Protein AF-A0A6G0J1M4-F1 (afdb_monomer)

pLDDT: mean 70.95, std 21.04, range [38.12, 98.0]

Secondary structure (DSSP, 8-state):
-PPP---EE-TTT--EES-HHHHHHHHS----HHHHHHHHHHHTT-PPPPSEE-SSTT---EES-HHHHHTT-SSS-HHHHHHHHHHHHHHHHHHHHHHHHHT--SSPP---TTS--TT-S-S-------S-HHHHHHHHTTS--------------------------------------------------PPP--PPPP---------------------TTGGGTGGGTHHHHTTHHHHHHHHTTSS-----------

Sequence (262 aa):
MTKTKDQGVCPVCGKSLYMVAKHIRQTHMVRNKVERAILNNMTTGRTVIPPGPCPIPGCTPHVLHVAKHLKGHTDITVQRTETEMAKLKKAAAIAALARLRATNPQPPMATSLDVEDPGEGSSTSHRQLCQNPDCRRHREKKHPKSNTCKGVMLPLSPVFSCCLFFPLQHKLQAHGEPELSSSSEEVEEVEAARPPQQQQPEPSSSSEEVEKVELARPPQQQPRQHRRAEETFQVLEEAEDINVLLLSRTMCRGDISDSGGA

Solvent-accessible surface area (backbone atoms only — not comparable to full-atom values): 18214 Å² total; per-residue (Å²): 134,82,81,79,79,68,71,28,49,35,92,88,77,67,50,77,32,74,53,46,67,60,44,44,43,72,73,61,55,38,76,26,66,66,62,48,50,47,56,45,24,46,45,72,65,68,41,73,62,71,62,40,69,49,92,50,89,94,46,79,58,73,30,74,53,53,76,65,53,58,71,68,47,84,94,56,53,71,69,56,49,51,49,51,50,51,51,48,27,48,52,38,40,34,52,51,49,43,55,48,55,74,66,66,46,87,59,62,77,66,76,62,87,54,58,75,64,90,70,74,77,53,94,67,74,77,62,77,70,69,85,50,70,65,64,51,59,57,53,67,74,70,58,77,82,79,75,78,86,73,86,78,91,77,81,91,83,86,87,84,86,90,80,85,90,82,85,87,81,83,88,85,78,88,85,81,85,80,90,77,83,88,81,91,80,90,78,80,90,77,86,77,76,83,80,82,83,80,80,79,84,83,81,87,80,83,88,85,90,80,91,82,89,83,82,95,75,84,86,80,83,78,77,88,70,68,77,72,60,63,74,64,52,64,69,55,59,69,58,55,62,60,54,60,60,58,66,68,67,71,79,77,77,76,86,80,80,86,86,78,82,136

Organism: Larimichthys crocea (NCBI:txid215358)

Radius of gyration: 33.51 Å; Cα contacts (8 Å, |Δi|>4): 131; chains: 1; bounding box: 74×112×70 Å

Str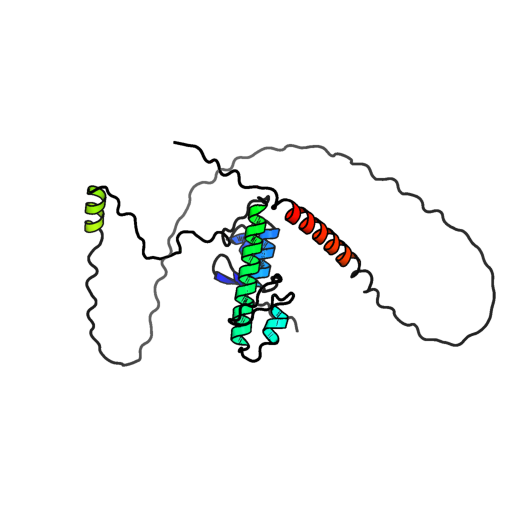ucture (mmCIF, N/CA/C/O backbone):
data_AF-A0A6G0J1M4-F1
#
_entry.id   AF-A0A6G0J1M4-F1
#
loop_
_atom_site.group_PDB
_atom_site.id
_atom_site.type_symbol
_atom_site.label_atom_id
_atom_site.label_alt_id
_atom_site.label_comp_id
_atom_site.label_asym_id
_atom_site.label_entity_id
_atom_site.label_seq_id
_atom_site.pdbx_PDB_ins_code
_atom_site.Cartn_x
_atom_site.Cartn_y
_atom_site.Cartn_z
_atom_site.occupancy
_atom_site.B_iso_or_equiv
_atom_site.auth_seq_id
_atom_site.auth_comp_id
_atom_site.auth_asym_id
_atom_site.auth_atom_id
_atom_site.pdbx_PDB_model_num
ATOM 1 N N . MET A 1 1 ? 18.782 16.218 17.207 1.00 45.22 1 MET A N 1
ATOM 2 C CA . MET A 1 1 ? 18.585 14.752 17.217 1.00 45.22 1 MET A CA 1
ATOM 3 C C . MET A 1 1 ? 18.055 14.324 15.860 1.00 45.22 1 MET A C 1
ATOM 5 O O . MET A 1 1 ? 17.026 14.837 15.438 1.00 45.22 1 MET A O 1
ATOM 9 N N . THR A 1 2 ? 18.776 13.472 15.135 1.00 65.25 2 THR A N 1
ATOM 10 C CA . THR A 1 2 ? 18.318 12.933 13.847 1.00 65.25 2 THR A CA 1
ATOM 11 C C . THR A 1 2 ? 17.317 11.806 14.111 1.00 65.25 2 THR A C 1
ATOM 13 O O . THR A 1 2 ? 17.567 10.934 14.939 1.00 65.25 2 THR A O 1
ATOM 16 N N . LYS A 1 3 ? 16.145 11.856 13.465 1.00 57.25 3 LYS A N 1
ATOM 17 C CA . LYS A 1 3 ? 15.084 10.845 13.608 1.00 57.25 3 LYS A CA 1
ATOM 18 C C . LYS A 1 3 ? 15.665 9.458 13.317 1.00 57.25 3 LYS A C 1
ATOM 20 O O . LYS A 1 3 ? 16.290 9.267 12.272 1.00 57.25 3 LYS A O 1
ATOM 25 N N . THR A 1 4 ? 15.477 8.509 14.232 1.00 72.69 4 THR A N 1
ATOM 26 C CA . THR A 1 4 ? 15.855 7.114 13.999 1.00 72.69 4 THR A CA 1
ATOM 27 C C . THR A 1 4 ? 15.119 6.597 12.777 1.00 72.69 4 THR A C 1
ATOM 29 O O . THR A 1 4 ? 13.960 6.917 12.533 1.00 72.69 4 THR A O 1
ATOM 32 N N . LYS A 1 5 ? 15.834 5.832 11.968 1.00 79.00 5 LYS A N 1
ATOM 33 C CA . LYS A 1 5 ? 15.338 5.300 10.712 1.00 79.00 5 LYS A CA 1
ATOM 34 C C . LYS A 1 5 ? 14.289 4.229 10.993 1.00 79.00 5 LYS A C 1
ATOM 36 O O . LYS A 1 5 ? 14.642 3.143 11.448 1.00 79.00 5 LYS A O 1
ATOM 41 N N . ASP A 1 6 ? 13.030 4.554 10.731 1.00 80.94 6 ASP A N 1
ATOM 42 C CA . ASP A 1 6 ? 11.904 3.652 10.964 1.00 80.94 6 ASP A CA 1
ATOM 43 C C . ASP A 1 6 ? 12.068 2.362 10.138 1.00 80.94 6 ASP A C 1
ATOM 45 O O . ASP A 1 6 ? 12.347 2.401 8.934 1.00 80.94 6 ASP A O 1
ATOM 49 N N . GLN A 1 7 ? 11.939 1.207 10.795 1.00 91.88 7 GLN A N 1
ATOM 50 C CA . GLN A 1 7 ? 11.903 -0.093 10.124 1.00 91.88 7 GLN A CA 1
ATOM 51 C C . GLN A 1 7 ? 10.545 -0.258 9.432 1.00 91.88 7 GLN A C 1
ATOM 53 O O . GLN A 1 7 ? 9.505 -0.013 10.038 1.00 91.88 7 GLN A O 1
ATOM 58 N N . GLY A 1 8 ? 10.544 -0.691 8.171 1.00 93.56 8 GLY A N 1
ATOM 59 C CA . GLY A 1 8 ? 9.325 -0.967 7.412 1.00 93.56 8 GLY A CA 1
ATOM 60 C C . GLY A 1 8 ? 9.241 -2.428 6.977 1.00 93.56 8 GLY A C 1
ATOM 61 O O . GLY A 1 8 ? 10.262 -3.073 6.749 1.00 93.56 8 GLY A O 1
ATOM 62 N N . VAL A 1 9 ? 8.023 -2.949 6.826 1.00 96.44 9 VAL A N 1
ATOM 63 C CA . VAL A 1 9 ? 7.776 -4.311 6.329 1.00 96.44 9 VAL A CA 1
ATOM 64 C C . VAL A 1 9 ? 7.597 -4.290 4.810 1.00 96.44 9 VAL A C 1
ATOM 66 O O . VAL A 1 9 ? 6.811 -3.505 4.272 1.00 96.44 9 VAL A O 1
ATOM 69 N N . C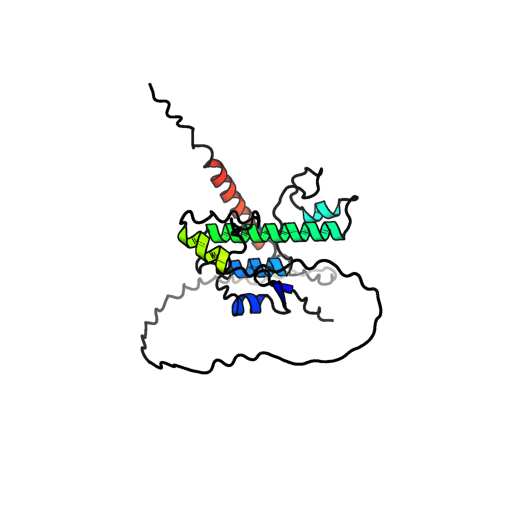YS A 1 10 ? 8.328 -5.146 4.096 1.00 96.94 10 CYS A N 1
ATOM 70 C CA . CYS A 1 10 ? 8.158 -5.298 2.654 1.00 96.94 10 CYS A CA 1
ATOM 71 C C . CYS A 1 10 ? 6.777 -5.907 2.337 1.00 96.94 10 CYS A C 1
ATOM 73 O O . CYS A 1 10 ? 6.475 -6.983 2.849 1.00 96.94 10 CYS A O 1
ATOM 75 N N . PRO A 1 11 ? 5.964 -5.295 1.457 1.00 95.69 11 PRO A N 1
ATOM 76 C CA . PRO A 1 11 ? 4.621 -5.785 1.155 1.00 95.69 11 PRO A CA 1
ATOM 77 C C . PRO A 1 11 ? 4.627 -7.036 0.267 1.00 95.69 11 PRO A C 1
ATOM 79 O O . PRO A 1 11 ? 3.610 -7.707 0.175 1.00 95.69 11 PRO A O 1
ATOM 82 N N . VAL A 1 12 ? 5.758 -7.352 -0.377 1.00 95.88 12 VAL A N 1
ATOM 83 C CA . VAL A 1 12 ? 5.889 -8.504 -1.284 1.00 95.88 12 VAL A CA 1
ATOM 84 C C . VAL A 1 12 ? 6.344 -9.763 -0.541 1.00 95.88 12 VAL A C 1
ATOM 86 O O . VAL A 1 12 ? 5.827 -10.839 -0.801 1.00 95.88 12 VAL A O 1
ATOM 89 N N . CYS A 1 13 ? 7.303 -9.653 0.387 1.00 96.06 13 CYS A N 1
ATOM 90 C CA . CYS A 1 13 ? 7.851 -10.816 1.106 1.00 96.06 13 CYS A CA 1
ATOM 91 C C . CYS A 1 13 ? 7.659 -10.802 2.628 1.00 96.06 13 CYS A C 1
ATOM 93 O O . CYS A 1 13 ? 8.131 -11.716 3.300 1.00 96.06 13 CYS A O 1
ATOM 95 N N . GLY A 1 14 ? 7.048 -9.760 3.198 1.00 95.19 14 GLY A N 1
ATOM 96 C CA . GLY A 1 14 ? 6.785 -9.664 4.638 1.00 95.19 14 GLY A CA 1
ATOM 97 C C . GLY A 1 14 ? 8.014 -9.425 5.525 1.00 95.19 14 GLY A C 1
ATOM 98 O O . GLY A 1 14 ? 7.893 -9.438 6.746 1.00 95.19 14 GLY A O 1
ATOM 99 N N . LYS A 1 15 ? 9.207 -9.195 4.958 1.00 96.50 15 LYS A N 1
ATOM 100 C CA . LYS A 1 15 ? 10.441 -8.978 5.737 1.00 96.50 15 LYS A CA 1
ATOM 101 C C . LYS A 1 15 ? 10.530 -7.550 6.287 1.00 96.50 15 LYS A C 1
ATOM 103 O O . LYS A 1 15 ? 10.330 -6.592 5.538 1.00 96.50 15 LYS A O 1
ATOM 108 N N . SER A 1 16 ? 10.909 -7.408 7.558 1.00 96.25 16 SER A N 1
ATOM 109 C CA . SER A 1 16 ? 11.189 -6.119 8.214 1.00 96.25 16 SER A CA 1
ATOM 110 C C . SER A 1 16 ? 12.585 -5.608 7.863 1.00 96.25 16 SER A C 1
ATOM 112 O O . SER A 1 16 ? 13.577 -6.312 8.051 1.00 96.25 16 SER A O 1
ATOM 114 N N . LEU A 1 17 ? 12.679 -4.393 7.322 1.00 95.44 17 LEU A N 1
ATOM 115 C CA . LEU A 1 17 ? 13.905 -3.845 6.743 1.00 95.44 17 LEU A CA 1
ATOM 116 C C . LEU A 1 17 ? 14.011 -2.335 6.984 1.00 95.44 17 LEU A C 1
ATOM 118 O O . LEU A 1 17 ? 13.031 -1.601 6.911 1.00 95.44 17 LEU A O 1
ATOM 122 N N . TYR A 1 18 ? 15.236 -1.838 7.158 1.00 93.75 18 TYR A N 1
ATOM 123 C CA . TYR A 1 18 ? 15.499 -0.395 7.259 1.00 93.75 18 TYR A CA 1
ATOM 124 C C . TYR A 1 18 ? 15.464 0.334 5.906 1.00 93.75 18 TYR A C 1
ATOM 126 O O . TYR A 1 18 ? 15.246 1.539 5.855 1.00 93.75 18 TYR A O 1
ATOM 134 N N . MET A 1 19 ? 15.750 -0.360 4.799 1.00 94.25 19 MET A N 1
ATOM 135 C CA . MET A 1 19 ? 15.824 0.222 3.448 1.00 94.25 19 MET A CA 1
ATOM 136 C C . MET A 1 19 ? 14.906 -0.524 2.480 1.00 94.25 19 MET A C 1
ATOM 138 O O . MET A 1 19 ? 15.361 -1.150 1.521 1.00 94.25 19 MET A O 1
ATOM 142 N N . VAL A 1 20 ? 13.601 -0.443 2.729 1.00 95.62 20 VAL A N 1
ATOM 143 C CA . VAL A 1 20 ? 12.573 -1.151 1.948 1.00 95.62 20 VAL A CA 1
ATOM 144 C C . VAL A 1 20 ? 12.650 -0.801 0.458 1.00 95.62 20 VAL A C 1
ATOM 146 O O . VAL A 1 20 ? 12.640 -1.696 -0.379 1.00 95.62 20 VAL A O 1
ATOM 149 N N . ALA A 1 21 ? 12.852 0.472 0.107 1.00 95.25 21 ALA A N 1
ATOM 150 C CA . ALA A 1 21 ? 12.988 0.897 -1.289 1.00 95.25 21 ALA A CA 1
ATOM 151 C C . ALA A 1 21 ? 14.164 0.222 -2.026 1.00 95.25 21 ALA A C 1
ATOM 153 O O . ALA A 1 21 ? 14.026 -0.174 -3.187 1.00 95.25 21 ALA A O 1
ATOM 154 N N . LYS A 1 22 ? 15.321 0.070 -1.358 1.00 96.88 22 LYS A N 1
ATOM 155 C CA . LYS A 1 22 ? 16.494 -0.622 -1.923 1.00 96.88 22 LYS A CA 1
ATOM 156 C C . LYS A 1 22 ? 16.194 -2.109 -2.100 1.00 96.88 22 LYS A C 1
ATOM 158 O O . LYS A 1 22 ? 16.471 -2.664 -3.159 1.00 96.88 22 LYS A O 1
ATOM 163 N N . HIS A 1 23 ? 15.578 -2.721 -1.095 1.00 97.31 23 HIS A N 1
ATOM 164 C CA . HIS A 1 23 ? 15.192 -4.125 -1.130 1.00 97.31 23 HIS A CA 1
ATOM 165 C C . HIS A 1 23 ? 14.184 -4.442 -2.242 1.00 97.31 23 HIS A C 1
ATOM 167 O O . HIS A 1 23 ? 14.416 -5.359 -3.019 1.00 97.31 23 HIS A O 1
ATOM 173 N N . ILE A 1 24 ? 13.118 -3.650 -2.397 1.00 97.50 24 ILE A N 1
ATOM 174 C CA . ILE A 1 24 ? 12.129 -3.840 -3.471 1.00 97.50 24 ILE A CA 1
ATOM 175 C C . ILE A 1 24 ? 12.804 -3.777 -4.850 1.00 97.50 24 ILE A C 1
ATOM 177 O O . ILE A 1 24 ? 12.515 -4.586 -5.730 1.00 97.50 24 ILE A O 1
ATOM 181 N N . ARG A 1 25 ? 13.750 -2.848 -5.035 1.00 97.44 25 ARG A N 1
ATOM 182 C CA . ARG A 1 25 ? 14.496 -2.712 -6.292 1.00 97.44 25 ARG A CA 1
ATOM 183 C C . ARG A 1 25 ? 15.409 -3.906 -6.575 1.00 97.44 25 ARG A C 1
ATOM 185 O O . ARG A 1 25 ? 15.472 -4.329 -7.719 1.00 97.44 25 ARG A O 1
ATOM 192 N N . GLN A 1 26 ? 16.141 -4.388 -5.573 1.00 97.56 26 GLN A N 1
ATOM 193 C CA . GLN A 1 26 ? 17.210 -5.376 -5.763 1.00 97.56 26 GLN A CA 1
ATOM 194 C C . GLN A 1 26 ? 16.751 -6.824 -5.596 1.00 97.56 26 GLN A C 1
ATOM 196 O O . GLN A 1 26 ? 17.329 -7.708 -6.206 1.00 97.56 26 GLN A O 1
ATOM 201 N N . THR A 1 27 ? 15.756 -7.087 -4.752 1.00 97.81 27 THR A N 1
ATOM 202 C CA . THR A 1 27 ? 15.303 -8.451 -4.442 1.00 97.81 27 THR A CA 1
ATOM 203 C C . THR A 1 27 ? 14.080 -8.834 -5.264 1.00 97.81 27 THR A C 1
ATOM 205 O O . THR A 1 27 ? 14.024 -9.938 -5.787 1.00 97.81 27 THR A O 1
ATOM 208 N N . HIS A 1 28 ? 13.123 -7.916 -5.417 1.00 97.31 28 HIS A N 1
ATOM 209 C CA . HIS A 1 28 ? 11.906 -8.148 -6.204 1.00 97.31 28 HIS A CA 1
ATOM 210 C C . HIS A 1 28 ? 12.011 -7.630 -7.642 1.00 97.31 28 HIS A C 1
ATOM 212 O O . HIS A 1 28 ? 11.058 -7.745 -8.401 1.00 97.31 28 HIS A O 1
ATOM 218 N N . MET A 1 29 ? 13.157 -7.047 -8.014 1.00 97.25 29 MET A N 1
ATOM 219 C CA . MET A 1 29 ? 13.441 -6.548 -9.364 1.00 97.25 29 MET A CA 1
ATOM 220 C C . MET A 1 29 ? 12.349 -5.628 -9.929 1.00 97.25 29 MET A C 1
ATOM 222 O O . MET A 1 29 ? 12.119 -5.589 -11.136 1.00 97.25 29 MET A O 1
ATOM 226 N N . VAL A 1 30 ? 11.697 -4.835 -9.069 1.00 97.69 30 VAL A N 1
ATOM 227 C CA . VAL A 1 30 ? 10.653 -3.892 -9.490 1.00 97.69 30 VAL A CA 1
ATOM 228 C C . VAL A 1 30 ? 11.296 -2.750 -10.278 1.00 97.69 30 VAL A C 1
ATOM 230 O O . VAL A 1 30 ? 11.822 -1.787 -9.700 1.00 97.69 30 VAL A O 1
ATOM 233 N N . ARG A 1 31 ? 11.308 -2.880 -11.610 1.00 97.44 31 ARG A N 1
ATOM 234 C CA . ARG A 1 31 ? 11.916 -1.913 -12.540 1.00 97.44 31 ARG A CA 1
ATOM 235 C C . ARG A 1 31 ? 11.051 -0.668 -12.698 1.00 97.44 31 ARG A C 1
ATOM 237 O O . ARG A 1 31 ? 11.596 0.441 -12.701 1.00 97.44 31 ARG A O 1
ATOM 244 N N . ASN A 1 32 ? 9.731 -0.843 -12.740 1.00 97.94 32 ASN A N 1
ATOM 245 C CA . ASN A 1 32 ? 8.770 0.242 -12.882 1.00 97.94 32 ASN A CA 1
ATOM 246 C C . ASN A 1 32 ? 8.875 1.235 -11.703 1.00 97.94 32 ASN A C 1
ATOM 248 O O . ASN A 1 32 ? 8.860 0.869 -10.523 1.00 97.94 32 ASN A O 1
ATOM 252 N N . LYS A 1 33 ? 9.064 2.522 -12.023 1.00 97.69 33 LYS A N 1
ATOM 253 C CA . LYS A 1 33 ? 9.249 3.586 -11.023 1.00 97.69 33 LYS A CA 1
ATOM 254 C C . LYS A 1 33 ? 7.951 3.896 -10.271 1.00 97.69 33 LYS A C 1
ATOM 256 O O . LYS A 1 33 ? 8.024 4.111 -9.062 1.00 97.69 33 LYS A O 1
ATOM 261 N N . VAL A 1 34 ? 6.809 3.873 -10.959 1.00 98.00 34 VAL A N 1
ATOM 262 C CA . VAL A 1 34 ? 5.487 4.175 -10.390 1.00 98.00 34 VAL A CA 1
ATOM 263 C C . VAL A 1 34 ? 5.060 3.061 -9.438 1.00 98.00 34 VAL A C 1
ATOM 265 O O . VAL A 1 34 ? 4.747 3.332 -8.282 1.00 98.00 34 VAL A O 1
ATOM 268 N N . GLU A 1 35 ? 5.175 1.802 -9.869 1.00 98.00 35 GLU A N 1
ATOM 269 C CA . GLU A 1 35 ? 4.905 0.624 -9.030 1.00 98.00 35 GLU A CA 1
ATOM 270 C C . GLU A 1 35 ? 5.726 0.665 -7.733 1.00 98.00 35 GLU A C 1
ATOM 272 O O . GLU A 1 35 ? 5.199 0.564 -6.625 1.00 98.00 35 GLU A O 1
ATOM 277 N N . ARG A 1 36 ? 7.034 0.906 -7.854 1.00 97.50 36 ARG A N 1
ATOM 278 C CA . ARG A 1 36 ? 7.939 0.996 -6.704 1.00 97.50 36 ARG A CA 1
ATOM 279 C C . ARG A 1 36 ? 7.589 2.147 -5.758 1.00 97.50 36 ARG A C 1
ATOM 281 O O . ARG A 1 36 ? 7.762 1.994 -4.549 1.00 97.50 36 ARG A O 1
ATOM 288 N N . ALA A 1 37 ? 7.117 3.280 -6.279 1.00 97.75 37 ALA A N 1
ATOM 289 C CA . ALA A 1 37 ? 6.653 4.390 -5.454 1.00 97.75 37 ALA A CA 1
ATOM 290 C C . ALA A 1 37 ? 5.394 4.004 -4.662 1.00 97.75 37 ALA A C 1
ATOM 292 O O . ALA A 1 37 ? 5.346 4.250 -3.456 1.00 97.75 37 ALA A O 1
ATOM 293 N N . ILE A 1 38 ? 4.431 3.326 -5.299 1.00 97.81 38 ILE A N 1
ATOM 294 C CA . ILE A 1 38 ? 3.216 2.825 -4.638 1.00 97.81 38 ILE A CA 1
ATOM 295 C C . ILE A 1 38 ? 3.580 1.852 -3.508 1.00 97.81 38 ILE A C 1
ATOM 297 O O . ILE A 1 38 ? 3.152 2.051 -2.372 1.00 97.81 38 ILE A O 1
ATOM 301 N N . LEU A 1 39 ? 4.438 0.859 -3.772 1.00 97.31 39 LEU A N 1
ATOM 302 C CA . LEU A 1 39 ? 4.865 -0.117 -2.759 1.00 97.31 39 LEU A CA 1
ATOM 303 C C . LEU A 1 39 ? 5.601 0.544 -1.582 1.00 97.31 39 LEU A C 1
ATOM 305 O O . LEU A 1 39 ? 5.364 0.208 -0.423 1.00 97.31 39 LEU A O 1
ATOM 309 N N . ASN A 1 40 ? 6.467 1.522 -1.854 1.00 96.62 40 ASN A N 1
ATOM 310 C CA . ASN A 1 40 ? 7.179 2.249 -0.804 1.00 96.62 40 ASN A CA 1
ATOM 311 C C . ASN A 1 40 ? 6.240 3.141 0.035 1.00 96.62 40 ASN A C 1
ATOM 313 O O . ASN A 1 40 ? 6.392 3.240 1.257 1.00 96.62 40 ASN A O 1
ATOM 317 N N . ASN A 1 41 ? 5.245 3.771 -0.596 1.00 96.38 41 ASN A N 1
ATOM 318 C CA . ASN A 1 41 ? 4.218 4.558 0.094 1.00 96.38 41 ASN A CA 1
ATOM 319 C C . ASN A 1 41 ? 3.276 3.676 0.924 1.00 96.38 41 ASN A C 1
ATOM 321 O O . ASN A 1 41 ? 2.825 4.105 1.990 1.00 96.38 41 ASN A O 1
ATOM 325 N N . MET A 1 42 ? 3.018 2.444 0.476 1.00 95.69 42 MET A N 1
ATOM 326 C CA . MET A 1 42 ? 2.275 1.437 1.233 1.00 95.69 42 MET A CA 1
ATOM 327 C C . MET A 1 42 ? 3.026 1.078 2.522 1.00 95.69 42 MET A C 1
ATOM 329 O O . MET A 1 42 ? 2.451 1.174 3.604 1.00 95.69 42 MET A O 1
ATOM 333 N N . THR A 1 43 ? 4.327 0.774 2.439 1.00 94.94 43 THR A N 1
ATOM 334 C CA . THR A 1 43 ? 5.137 0.433 3.624 1.00 94.94 43 THR A CA 1
ATOM 335 C C . THR A 1 43 ? 5.309 1.592 4.599 1.00 94.94 43 THR A C 1
ATOM 337 O O . THR A 1 43 ? 5.252 1.399 5.808 1.00 94.94 43 THR A O 1
ATOM 340 N N . THR A 1 44 ? 5.534 2.805 4.095 1.00 92.69 44 THR A N 1
ATOM 341 C CA . THR A 1 44 ? 5.734 3.988 4.951 1.00 92.69 44 THR A CA 1
ATOM 342 C C . THR A 1 44 ? 4.424 4.573 5.484 1.00 92.69 44 THR A C 1
ATOM 344 O O . THR A 1 44 ? 4.449 5.551 6.229 1.00 92.69 44 THR A O 1
ATOM 347 N N . GLY A 1 45 ? 3.272 4.027 5.078 1.00 91.75 45 GLY A N 1
ATOM 348 C CA . GLY A 1 45 ? 1.957 4.536 5.458 1.00 91.75 45 GLY A CA 1
ATOM 349 C C . GLY A 1 45 ? 1.616 5.908 4.862 1.00 91.75 45 GLY A C 1
ATOM 350 O O . GLY A 1 45 ? 0.659 6.536 5.322 1.00 91.75 45 GLY A O 1
ATOM 351 N N . ARG A 1 46 ? 2.361 6.367 3.844 1.00 94.25 46 ARG A N 1
ATOM 352 C CA . ARG A 1 46 ? 2.153 7.637 3.113 1.00 94.25 46 ARG A CA 1
ATOM 353 C C . ARG A 1 46 ? 1.172 7.504 1.945 1.00 94.25 46 ARG A C 1
ATOM 355 O O . ARG A 1 46 ? 1.159 8.330 1.041 1.00 94.25 46 ARG A O 1
ATOM 362 N N . THR A 1 47 ? 0.376 6.442 1.934 1.00 95.75 47 THR A N 1
ATOM 363 C CA . THR A 1 47 ? -0.650 6.238 0.911 1.00 95.75 47 THR A CA 1
ATOM 364 C C . THR A 1 47 ? -1.823 7.178 1.169 1.00 95.75 47 THR A C 1
ATOM 366 O O . THR A 1 47 ? -2.338 7.233 2.289 1.00 95.75 47 THR A O 1
ATOM 369 N N . VAL A 1 48 ? -2.234 7.909 0.132 1.00 93.69 48 VAL A N 1
ATOM 370 C CA . VAL A 1 48 ? -3.431 8.755 0.161 1.00 93.69 48 VAL A CA 1
ATOM 371 C C . VAL A 1 48 ? -4.660 7.854 0.076 1.00 93.69 48 VAL A C 1
ATOM 373 O O . VAL A 1 48 ? -4.754 7.007 -0.811 1.00 93.69 48 VAL A O 1
ATOM 376 N N . ILE A 1 49 ? -5.578 8.015 1.026 1.00 94.25 49 ILE A N 1
ATOM 377 C CA . ILE A 1 49 ? -6.844 7.281 1.052 1.00 94.25 49 ILE A CA 1
ATOM 378 C C . ILE A 1 49 ? -7.837 8.073 0.191 1.00 94.25 49 ILE A C 1
ATOM 380 O O . ILE A 1 49 ? -8.027 9.257 0.476 1.00 94.25 49 ILE A O 1
ATOM 384 N N . PRO A 1 50 ? -8.440 7.469 -0.848 1.00 91.75 50 PRO A N 1
ATOM 385 C CA . PRO A 1 50 ? -9.457 8.142 -1.645 1.00 91.75 50 PRO A CA 1
ATOM 386 C C . PRO A 1 50 ? -10.718 8.425 -0.808 1.00 91.75 50 PRO A C 1
ATOM 388 O O . PRO A 1 50 ? -10.949 7.745 0.199 1.00 91.75 50 PRO A O 1
ATOM 391 N N . PRO A 1 51 ? -11.542 9.407 -1.215 1.00 93.25 51 PRO A N 1
ATOM 392 C CA . PRO A 1 51 ? -12.855 9.616 -0.617 1.00 93.25 51 PRO A CA 1
ATOM 393 C C . PRO A 1 51 ? -13.698 8.340 -0.731 1.00 93.25 51 PRO A C 1
ATOM 395 O O . PRO A 1 51 ? -13.610 7.606 -1.719 1.00 93.25 51 PRO A O 1
ATOM 398 N N . GLY A 1 52 ? -14.479 8.038 0.303 1.00 92.06 52 GLY A N 1
ATOM 399 C CA . GLY A 1 52 ? -15.180 6.762 0.378 1.00 92.06 52 GLY A CA 1
ATOM 400 C C . GLY A 1 52 ? -16.115 6.628 1.577 1.00 92.06 52 GLY A C 1
ATOM 401 O O . GLY A 1 52 ? -16.179 7.525 2.425 1.00 92.06 52 GLY A O 1
ATOM 402 N N . PRO A 1 53 ? -16.856 5.509 1.655 1.00 92.06 53 PRO A N 1
ATOM 403 C CA . PRO A 1 53 ? -17.683 5.200 2.811 1.00 92.06 53 PRO A CA 1
ATOM 404 C C . PRO A 1 53 ? -16.818 4.937 4.048 1.00 92.06 53 PRO A C 1
ATOM 406 O O . PRO A 1 53 ? -15.687 4.450 3.961 1.00 92.06 53 PRO A O 1
ATOM 409 N N . CYS A 1 54 ? -17.368 5.245 5.217 1.00 93.19 54 CYS A N 1
ATOM 410 C CA . CYS A 1 54 ? -16.727 4.922 6.481 1.00 93.19 54 CYS A CA 1
ATOM 411 C C . CYS A 1 54 ? -16.666 3.391 6.689 1.00 93.19 54 CYS A C 1
ATOM 413 O O . CYS A 1 54 ? -17.676 2.718 6.490 1.00 93.19 54 CYS A O 1
ATOM 415 N N . PRO A 1 55 ? -15.527 2.810 7.123 1.00 91.31 55 PRO A N 1
ATOM 416 C CA . PRO A 1 55 ? -15.418 1.365 7.375 1.00 91.31 55 PRO A CA 1
ATOM 417 C C . PRO A 1 55 ? -16.163 0.899 8.641 1.00 91.31 55 PRO A C 1
ATOM 419 O O . PRO A 1 55 ? -16.147 -0.285 8.973 1.00 91.31 55 PRO A O 1
ATOM 422 N N . ILE A 1 56 ? -16.767 1.818 9.396 1.00 91.31 56 ILE A N 1
ATOM 423 C CA . ILE A 1 56 ? -17.396 1.528 10.684 1.00 91.31 56 ILE A CA 1
ATOM 424 C C . ILE A 1 56 ? -18.851 1.116 10.447 1.00 91.31 56 ILE A C 1
ATOM 426 O O . ILE A 1 56 ? -19.601 1.878 9.833 1.00 91.31 56 ILE A O 1
ATOM 430 N N . PRO A 1 57 ? -19.283 -0.058 10.946 1.00 88.62 57 PRO A N 1
ATOM 431 C CA . PRO A 1 57 ? -20.649 -0.523 10.747 1.00 88.62 57 PRO A CA 1
ATOM 432 C C . PRO A 1 57 ? -21.643 0.456 11.380 1.00 88.62 57 PRO A C 1
ATOM 434 O O . PRO A 1 57 ? -21.472 0.865 12.525 1.00 88.62 57 PRO A O 1
ATOM 437 N N . GLY A 1 58 ? -22.672 0.837 10.622 1.00 88.12 58 GLY A N 1
ATOM 438 C CA . GLY A 1 58 ? -23.670 1.827 11.047 1.00 88.12 58 GLY A CA 1
ATOM 439 C C . GLY A 1 58 ? -23.272 3.285 10.794 1.00 88.12 58 GLY A C 1
ATOM 440 O O . GLY A 1 58 ? -24.098 4.174 10.977 1.00 88.12 58 GLY A O 1
ATOM 441 N N . CYS A 1 59 ? -22.052 3.549 10.319 1.00 89.25 59 CYS A N 1
ATOM 442 C CA . CYS A 1 59 ? -21.629 4.876 9.893 1.00 89.25 59 CYS A CA 1
ATOM 443 C C . CYS A 1 59 ? -21.729 4.978 8.363 1.00 89.25 59 CYS A C 1
ATOM 445 O O . CYS A 1 59 ? -20.882 4.469 7.637 1.00 89.25 59 CYS A O 1
ATOM 447 N N . THR A 1 60 ? -22.774 5.630 7.858 1.00 76.94 60 THR A N 1
ATOM 448 C CA . THR A 1 60 ? -23.065 5.741 6.416 1.00 76.94 60 THR A CA 1
ATOM 449 C C . THR A 1 60 ? -22.636 7.027 5.685 1.00 76.94 60 THR A C 1
ATOM 451 O O . THR A 1 60 ? -22.954 7.129 4.499 1.00 76.94 60 THR A O 1
ATOM 454 N N . PRO A 1 61 ? -21.918 8.017 6.258 1.00 77.94 61 PRO A N 1
ATOM 455 C CA . PRO A 1 61 ? -21.512 9.161 5.456 1.00 77.94 61 PRO A CA 1
ATOM 456 C C . PRO A 1 61 ? -20.425 8.748 4.452 1.00 77.94 61 PRO A C 1
ATOM 458 O O . PRO A 1 61 ? -19.445 8.087 4.803 1.00 77.94 61 PRO A O 1
ATOM 461 N N . HIS A 1 62 ? -20.587 9.168 3.196 1.00 83.81 62 HIS A N 1
ATOM 462 C CA . HIS A 1 62 ? -19.487 9.230 2.239 1.00 83.81 62 HIS A CA 1
ATOM 463 C C . HIS A 1 62 ? -18.600 10.414 2.631 1.00 83.81 62 HIS A C 1
ATOM 465 O O . HIS A 1 62 ? -19.079 11.545 2.726 1.00 83.81 62 HIS A O 1
ATOM 471 N N . VAL A 1 63 ? -17.324 10.163 2.918 1.00 89.19 63 VAL A N 1
ATOM 472 C CA . VAL A 1 63 ? -16.442 11.167 3.522 1.00 89.19 63 VAL A CA 1
ATOM 473 C C . VAL A 1 63 ? -15.277 11.478 2.593 1.00 89.19 63 VAL A C 1
ATOM 475 O O . VAL A 1 63 ? -14.537 10.583 2.188 1.00 89.19 63 VAL A O 1
ATOM 478 N N . LEU A 1 64 ? -15.051 12.771 2.348 1.00 89.69 64 LEU A N 1
ATOM 479 C CA . LEU A 1 64 ? -13.882 13.261 1.613 1.00 89.69 64 LEU A CA 1
ATOM 480 C C . LEU A 1 64 ? -12.560 12.969 2.344 1.00 89.69 64 LEU A C 1
ATOM 482 O O . LEU A 1 64 ? -11.574 12.558 1.742 1.00 89.69 64 LEU A O 1
ATOM 486 N N . HIS A 1 65 ? -12.546 13.138 3.669 1.00 91.06 65 HIS A N 1
ATOM 487 C CA . HIS A 1 65 ? -11.366 12.949 4.516 1.00 91.06 65 HIS A CA 1
ATOM 488 C C . HIS A 1 65 ? -11.589 11.862 5.572 1.00 91.06 65 HIS A C 1
ATOM 490 O O . HIS A 1 65 ? -11.751 12.153 6.762 1.00 91.06 65 HIS A O 1
ATOM 496 N N . VAL A 1 66 ? -11.540 10.597 5.147 1.00 92.12 66 VAL A N 1
ATOM 497 C CA . VAL A 1 66 ? -11.780 9.427 6.013 1.00 92.12 66 VAL A CA 1
ATOM 498 C C . VAL A 1 66 ? -10.908 9.447 7.276 1.00 92.12 66 VAL A C 1
ATOM 500 O O . VAL A 1 66 ? -11.406 9.219 8.371 1.00 92.12 66 VAL A O 1
ATOM 503 N N . ALA A 1 67 ? -9.626 9.815 7.175 1.00 89.94 67 ALA A N 1
ATOM 504 C CA . ALA A 1 67 ? -8.725 9.861 8.333 1.00 89.94 67 ALA A CA 1
ATOM 505 C C . ALA A 1 67 ? -9.128 10.902 9.396 1.00 89.94 67 ALA A C 1
ATOM 507 O O . ALA A 1 67 ? -8.940 10.666 10.589 1.00 89.94 67 ALA A O 1
ATOM 508 N N . LYS A 1 68 ? -9.670 12.057 8.983 1.00 92.56 68 LYS A N 1
ATOM 509 C CA . LYS A 1 68 ? -10.172 13.079 9.916 1.00 92.56 68 LYS A CA 1
ATOM 510 C C . LYS A 1 68 ? -11.491 12.626 10.534 1.00 92.56 68 LYS A C 1
ATOM 512 O O . LYS A 1 68 ? -11.685 12.793 11.731 1.00 92.56 68 LYS A O 1
ATOM 517 N N . HIS A 1 69 ? -12.351 12.010 9.729 1.00 94.06 69 HIS A N 1
ATOM 518 C CA . HIS A 1 69 ? -13.625 11.468 10.184 1.00 94.06 69 HIS A CA 1
ATOM 519 C C . HIS A 1 69 ? -13.456 10.332 11.199 1.00 94.06 69 HIS A C 1
ATOM 521 O O . HIS A 1 69 ? -14.098 10.364 12.241 1.00 94.06 69 HIS A O 1
ATOM 527 N N . LEU A 1 70 ? -12.538 9.389 10.963 1.00 92.56 70 LEU A N 1
ATOM 528 C CA . LEU A 1 70 ? -12.256 8.290 11.893 1.00 92.56 70 LEU A CA 1
ATOM 529 C C . LEU A 1 70 ? -11.821 8.776 13.284 1.00 92.56 70 LEU A C 1
ATOM 531 O O . LEU A 1 70 ? -12.139 8.138 14.280 1.00 92.56 70 LEU A O 1
ATOM 535 N N . LYS A 1 71 ? -11.139 9.924 13.371 1.00 90.75 71 LYS A N 1
ATOM 536 C CA . LYS A 1 71 ? -10.766 10.542 14.655 1.00 90.75 71 LYS A CA 1
ATOM 537 C C . LYS A 1 71 ? -11.949 11.152 15.412 1.00 90.75 71 LYS A C 1
ATOM 539 O O . LYS A 1 71 ? -11.811 11.421 16.597 1.00 90.75 71 LYS A O 1
ATOM 544 N N . GLY A 1 72 ? -13.066 11.407 14.732 1.00 91.50 72 GLY A N 1
ATOM 545 C CA . GLY A 1 72 ? -14.288 11.937 15.337 1.00 91.50 72 GLY A CA 1
ATOM 546 C C . GLY A 1 72 ? -15.175 10.871 15.979 1.00 91.50 72 GLY A C 1
ATOM 547 O O . GLY A 1 72 ? -16.138 11.225 16.649 1.00 91.50 72 GLY A O 1
ATOM 548 N N . HIS A 1 73 ? -14.873 9.583 15.788 1.00 93.00 73 HIS A N 1
ATOM 549 C CA . HIS A 1 73 ? -15.628 8.500 16.413 1.00 93.00 73 HIS A CA 1
ATOM 550 C C . HIS A 1 73 ? -15.289 8.392 17.896 1.00 93.00 73 HIS A C 1
ATOM 552 O O . HIS A 1 73 ? -14.155 8.083 18.256 1.00 93.00 73 HIS A O 1
ATOM 558 N N . THR A 1 74 ? -16.288 8.611 18.750 1.00 90.62 74 THR A N 1
ATOM 559 C CA . THR A 1 74 ? -16.184 8.421 20.205 1.00 90.62 74 THR A CA 1
ATOM 560 C C . THR A 1 74 ? -16.185 6.949 20.597 1.00 90.62 74 THR A C 1
ATOM 562 O O . THR A 1 74 ? -15.578 6.569 21.594 1.00 90.62 74 THR A O 1
ATOM 565 N N . ASP A 1 75 ? -16.820 6.109 19.782 1.00 89.88 75 ASP A N 1
ATOM 566 C CA . ASP A 1 75 ? -17.151 4.726 20.143 1.00 89.88 75 ASP A CA 1
ATOM 567 C C . ASP A 1 75 ? -16.030 3.735 19.787 1.00 89.88 75 ASP A C 1
ATOM 569 O O . ASP A 1 75 ? -16.197 2.514 19.850 1.00 89.88 75 ASP A O 1
ATOM 573 N N . ILE A 1 76 ? -14.872 4.246 19.357 1.00 93.38 76 ILE A N 1
ATOM 574 C CA . ILE A 1 76 ? -13.799 3.450 18.766 1.00 93.38 76 ILE A CA 1
ATOM 575 C C . ILE A 1 76 ? -12.481 3.736 19.461 1.00 93.38 76 ILE A C 1
ATOM 577 O O . ILE A 1 76 ? -12.063 4.875 19.644 1.00 93.38 76 ILE A O 1
ATOM 581 N N . THR A 1 77 ? -11.786 2.657 19.813 1.00 94.19 77 THR A N 1
ATOM 582 C CA . THR A 1 77 ? -10.458 2.741 20.411 1.00 94.19 77 THR A CA 1
ATOM 583 C C . THR A 1 77 ? -9.425 3.215 19.392 1.00 94.19 77 THR A C 1
ATOM 585 O O . THR A 1 77 ? -9.492 2.889 18.205 1.00 94.19 77 THR A O 1
ATOM 588 N N . VAL A 1 78 ? -8.395 3.920 19.866 1.00 93.19 78 VAL A N 1
ATOM 589 C CA . VAL A 1 78 ? -7.285 4.400 19.021 1.00 93.19 78 VAL A CA 1
ATOM 590 C C . VAL A 1 78 ? -6.656 3.256 18.212 1.00 93.19 78 VAL A C 1
ATOM 592 O O . VAL A 1 78 ? -6.441 3.398 17.012 1.00 93.19 78 VAL A O 1
ATOM 595 N N . GLN A 1 79 ? -6.462 2.087 18.832 1.00 94.25 79 GLN A N 1
ATOM 596 C CA . GLN A 1 79 ? -5.919 0.895 18.169 1.00 94.25 79 GLN A CA 1
ATOM 597 C C . GLN A 1 79 ? -6.800 0.402 17.013 1.00 94.25 79 GLN A C 1
ATOM 599 O O . GLN A 1 79 ? -6.294 0.027 15.951 1.00 94.25 79 GLN A O 1
ATOM 604 N N . ARG A 1 80 ? -8.128 0.412 17.189 1.00 93.75 80 ARG A N 1
ATOM 605 C CA . ARG A 1 80 ? -9.065 0.029 16.127 1.00 93.75 80 ARG A CA 1
ATOM 606 C C . ARG A 1 80 ? -9.032 1.048 14.990 1.00 93.75 80 ARG A C 1
ATOM 608 O O . ARG A 1 80 ? -8.969 0.643 13.834 1.00 93.75 80 ARG A O 1
ATOM 615 N N . THR A 1 81 ? -8.968 2.341 15.302 1.00 94.00 81 THR A N 1
ATOM 616 C CA . THR A 1 81 ? -8.809 3.410 14.303 1.00 94.00 81 THR A CA 1
ATOM 617 C C . THR A 1 81 ? -7.525 3.256 13.486 1.00 94.00 81 THR A C 1
ATOM 619 O O . THR A 1 81 ? -7.558 3.366 12.259 1.00 94.00 81 THR A O 1
ATOM 622 N N . GLU A 1 82 ? -6.397 2.958 14.130 1.00 93.69 82 GLU A N 1
ATOM 623 C CA . GLU A 1 82 ? -5.124 2.703 13.444 1.00 93.69 82 GLU A CA 1
ATOM 624 C C . GLU A 1 82 ? -5.189 1.461 12.552 1.00 93.69 82 GLU A C 1
ATOM 626 O O . GLU A 1 82 ? -4.719 1.494 11.412 1.00 93.69 82 GLU A O 1
ATOM 631 N N . THR A 1 83 ? -5.826 0.395 13.039 1.00 94.25 83 THR A N 1
ATOM 632 C CA . THR A 1 83 ? -6.010 -0.856 12.294 1.00 94.25 83 THR A CA 1
ATOM 633 C C . THR A 1 83 ? -6.865 -0.641 11.046 1.00 94.25 83 THR A C 1
ATOM 635 O O . THR A 1 83 ? -6.469 -1.044 9.950 1.00 94.25 83 THR A O 1
ATOM 638 N N . GLU A 1 84 ? -8.010 0.031 11.176 1.00 93.94 84 GLU A N 1
ATOM 639 C CA . GLU A 1 84 ? -8.877 0.343 10.034 1.00 93.94 84 GLU A CA 1
ATOM 640 C C . GLU A 1 84 ? -8.191 1.300 9.053 1.00 93.94 84 GLU A C 1
ATOM 642 O O . GLU A 1 84 ? -8.233 1.093 7.840 1.00 93.94 84 GLU A O 1
ATOM 647 N N . MET A 1 85 ? -7.452 2.294 9.552 1.00 94.12 85 MET A N 1
ATOM 648 C CA . MET A 1 85 ? -6.661 3.177 8.696 1.00 94.12 85 MET A CA 1
ATOM 649 C C . MET A 1 85 ? -5.569 2.412 7.931 1.00 94.12 85 MET A C 1
ATOM 651 O O . MET A 1 85 ? -5.342 2.691 6.752 1.00 94.12 85 MET A O 1
ATOM 655 N N . ALA A 1 86 ? -4.893 1.449 8.561 1.00 94.12 86 ALA A N 1
ATOM 656 C CA . ALA A 1 86 ? -3.898 0.611 7.896 1.00 94.12 86 ALA A CA 1
ATOM 657 C C . ALA A 1 86 ? -4.532 -0.262 6.801 1.00 94.12 86 ALA A C 1
ATOM 659 O O . ALA A 1 86 ? -3.989 -0.339 5.695 1.00 94.12 86 ALA A O 1
ATOM 660 N N . LYS A 1 87 ? -5.708 -0.850 7.066 1.00 94.06 87 LYS A N 1
ATOM 661 C CA . LYS A 1 87 ? -6.484 -1.607 6.068 1.00 94.06 87 LYS A CA 1
ATOM 662 C C . LYS A 1 87 ? -6.878 -0.736 4.878 1.00 94.06 87 LYS A C 1
ATOM 664 O O . LYS A 1 87 ? -6.617 -1.121 3.741 1.00 94.06 87 LYS A O 1
ATOM 669 N N . LEU A 1 88 ? -7.423 0.457 5.125 1.00 94.88 88 LEU A N 1
ATOM 670 C CA . LEU A 1 88 ? -7.807 1.399 4.069 1.00 94.88 88 LEU A CA 1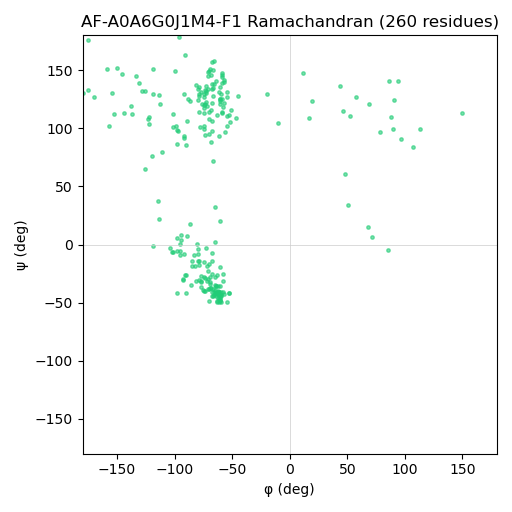
ATOM 671 C C . LEU A 1 88 ? -6.611 1.837 3.220 1.00 94.88 88 LEU A C 1
ATOM 673 O O . LEU A 1 88 ? -6.701 1.860 1.996 1.00 94.88 88 LEU A O 1
ATOM 677 N N . LYS A 1 89 ? -5.467 2.141 3.845 1.00 95.56 89 LYS A N 1
ATOM 678 C CA . LYS A 1 89 ? -4.230 2.476 3.119 1.00 95.56 89 LYS A CA 1
ATOM 679 C C . LYS A 1 89 ? -3.746 1.312 2.260 1.00 95.56 89 LYS A C 1
ATOM 681 O O . LYS A 1 89 ? -3.350 1.530 1.117 1.00 95.56 89 LYS A O 1
ATOM 686 N N . LYS A 1 90 ? -3.795 0.085 2.787 1.00 95.62 90 LYS A N 1
ATOM 687 C CA . LYS A 1 90 ? -3.441 -1.120 2.029 1.00 95.62 90 LYS A CA 1
ATOM 688 C C . LYS A 1 90 ? -4.371 -1.296 0.826 1.00 95.62 90 LYS A C 1
ATOM 690 O O . LYS A 1 90 ? -3.876 -1.436 -0.287 1.00 95.62 90 LYS A O 1
ATOM 695 N N . ALA A 1 91 ? -5.685 -1.207 1.030 1.00 94.88 91 ALA A N 1
ATOM 696 C CA . ALA A 1 91 ? -6.682 -1.307 -0.035 1.00 94.88 91 ALA A CA 1
ATOM 697 C C . ALA A 1 91 ? -6.501 -0.215 -1.107 1.00 94.88 91 ALA A C 1
ATOM 699 O O . ALA A 1 91 ? -6.503 -0.512 -2.298 1.00 94.88 91 ALA A O 1
ATOM 700 N N . ALA A 1 92 ? -6.252 1.034 -0.701 1.00 95.94 92 ALA A N 1
ATOM 701 C CA . ALA A 1 92 ? -6.002 2.144 -1.620 1.00 95.94 92 ALA A CA 1
ATOM 702 C C . ALA A 1 92 ? -4.748 1.923 -2.482 1.00 95.94 92 ALA A C 1
ATOM 704 O O . ALA A 1 92 ? -4.760 2.200 -3.683 1.00 95.94 92 ALA A O 1
ATOM 705 N N . ALA A 1 93 ? -3.673 1.403 -1.886 1.00 97.06 93 ALA A N 1
ATOM 706 C CA . ALA A 1 93 ? -2.453 1.089 -2.615 1.00 97.06 93 ALA A CA 1
ATOM 707 C C . ALA A 1 93 ? -2.631 -0.119 -3.556 1.00 97.06 93 ALA A C 1
ATOM 709 O O . ALA A 1 93 ? -2.137 -0.068 -4.679 1.00 97.06 93 ALA A O 1
ATOM 710 N N . ILE A 1 94 ? -3.383 -1.151 -3.154 1.00 96.75 94 ILE A N 1
ATOM 711 C CA . ILE A 1 94 ? -3.766 -2.273 -4.033 1.00 96.75 94 ILE A CA 1
ATOM 712 C C . ILE A 1 94 ? -4.576 -1.763 -5.232 1.00 96.75 94 ILE A C 1
ATOM 714 O O . ILE A 1 94 ? -4.229 -2.045 -6.375 1.00 96.75 94 ILE A O 1
ATOM 718 N N . ALA A 1 95 ? -5.585 -0.922 -5.000 1.00 96.19 95 ALA A N 1
ATOM 719 C CA . ALA A 1 95 ? -6.370 -0.321 -6.075 1.00 96.19 95 ALA A CA 1
ATOM 720 C C . ALA A 1 95 ? -5.511 0.547 -7.015 1.00 96.19 95 ALA A C 1
ATOM 722 O O . ALA A 1 95 ? -5.746 0.582 -8.221 1.00 96.19 95 ALA A O 1
ATOM 723 N N . ALA A 1 96 ? -4.499 1.245 -6.489 1.00 97.19 96 ALA A N 1
ATOM 724 C CA . ALA A 1 96 ? -3.554 1.999 -7.310 1.00 97.19 96 ALA A CA 1
ATOM 725 C C . ALA A 1 96 ? -2.680 1.089 -8.189 1.00 97.19 96 ALA A C 1
ATOM 727 O O . ALA A 1 96 ? -2.432 1.436 -9.343 1.00 97.19 96 ALA A O 1
ATOM 728 N N . LEU A 1 97 ? -2.250 -0.070 -7.677 1.00 97.56 97 LEU A N 1
ATOM 729 C CA . LEU A 1 97 ? -1.543 -1.082 -8.469 1.00 97.56 97 LEU A CA 1
ATOM 730 C C . LEU A 1 97 ? -2.441 -1.657 -9.571 1.00 97.56 97 LEU A C 1
ATOM 732 O O . LEU A 1 97 ? -1.997 -1.732 -10.713 1.00 97.56 97 LEU A O 1
ATOM 736 N N . ALA A 1 98 ? -3.707 -1.953 -9.267 1.00 96.94 98 ALA A N 1
ATOM 737 C CA . ALA A 1 98 ? -4.677 -2.431 -10.254 1.00 96.94 98 ALA A CA 1
ATOM 738 C C . ALA A 1 98 ? -4.905 -1.420 -11.383 1.00 96.94 98 ALA A C 1
ATOM 740 O O . ALA A 1 98 ? -4.833 -1.771 -12.563 1.00 96.94 98 ALA A O 1
ATOM 741 N N . ARG A 1 99 ? -5.102 -0.139 -11.039 1.00 97.00 99 ARG A N 1
ATOM 742 C CA . ARG A 1 99 ? -5.205 0.939 -12.037 1.00 97.00 99 ARG A CA 1
ATOM 743 C C . ARG A 1 99 ? -3.938 1.051 -12.875 1.00 97.00 99 ARG A C 1
ATOM 745 O O . ARG A 1 99 ? -4.031 1.175 -14.090 1.00 97.00 99 ARG A O 1
ATOM 752 N N . LEU A 1 100 ? -2.763 0.980 -12.246 1.00 97.31 100 LEU A N 1
ATOM 753 C CA . LEU A 1 100 ? -1.496 1.005 -12.970 1.00 97.31 100 LEU A CA 1
ATOM 754 C C . LEU A 1 100 ? -1.406 -0.176 -13.942 1.00 97.31 100 LEU A C 1
ATOM 756 O O . LEU A 1 100 ? -1.070 0.044 -15.101 1.00 97.31 100 LEU A O 1
ATOM 760 N N . ARG A 1 101 ? -1.771 -1.396 -13.530 1.00 97.06 101 ARG A N 1
ATO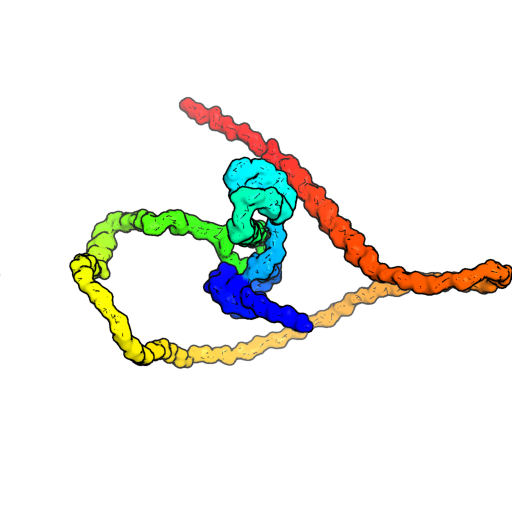M 761 C CA . ARG A 1 101 ? -1.762 -2.561 -14.425 1.00 97.06 101 ARG A CA 1
ATOM 762 C C . ARG A 1 101 ? -2.723 -2.396 -15.597 1.00 97.06 101 ARG A C 1
ATOM 764 O O . ARG A 1 101 ? -2.338 -2.717 -16.716 1.00 97.06 101 ARG A O 1
ATOM 771 N N . ALA A 1 102 ? -3.917 -1.850 -15.369 1.00 96.94 102 ALA A N 1
ATOM 772 C CA . ALA A 1 102 ? -4.889 -1.594 -16.433 1.00 96.94 102 ALA A CA 1
ATOM 773 C C . ALA A 1 102 ? -4.340 -0.673 -17.543 1.00 96.94 102 ALA A C 1
ATOM 775 O O . ALA A 1 102 ? -4.773 -0.770 -18.687 1.00 96.94 102 ALA A O 1
ATOM 776 N N . THR A 1 103 ? -3.352 0.178 -17.234 1.00 97.94 103 THR A N 1
ATOM 777 C CA . THR A 1 103 ? -2.685 1.039 -18.231 1.00 97.94 103 THR A CA 1
ATOM 778 C C . THR A 1 103 ? -1.599 0.335 -19.058 1.00 97.94 103 THR A C 1
ATOM 780 O O . THR A 1 103 ? -0.993 0.981 -19.906 1.00 97.94 103 THR A O 1
ATOM 783 N N . ASN A 1 104 ? -1.345 -0.966 -18.842 1.00 96.38 104 ASN A N 1
ATOM 784 C CA . ASN A 1 104 ? -0.285 -1.742 -19.509 1.00 96.38 104 ASN A CA 1
ATOM 785 C C . ASN A 1 104 ? 1.077 -1.017 -19.499 1.00 96.38 104 ASN A C 1
ATOM 787 O O . ASN A 1 104 ? 1.630 -0.686 -20.552 1.00 96.38 104 ASN A O 1
ATOM 791 N N . PRO A 1 105 ? 1.626 -0.729 -18.308 1.00 96.56 105 PRO A N 1
ATOM 792 C CA . PRO A 1 105 ? 2.743 0.189 -18.173 1.00 96.56 105 PRO A CA 1
ATOM 793 C C . PRO A 1 105 ? 4.037 -0.410 -18.738 1.00 96.56 105 PRO A C 1
ATOM 795 O O . PRO A 1 105 ? 4.280 -1.614 -18.643 1.00 96.56 105 PRO A O 1
ATOM 798 N N . GLN A 1 106 ? 4.907 0.458 -19.258 1.00 96.19 106 GLN A N 1
ATOM 799 C CA . GLN A 1 106 ? 6.253 0.115 -19.717 1.00 96.19 106 GLN A CA 1
ATOM 800 C C . GLN A 1 106 ? 7.293 0.781 -18.801 1.00 96.19 106 GLN A C 1
ATOM 802 O O . GLN A 1 106 ? 7.294 2.009 -18.684 1.00 96.19 106 GLN A O 1
ATOM 807 N N . PRO A 1 107 ? 8.186 0.031 -18.124 1.00 95.19 107 PRO A N 1
ATOM 808 C CA . PRO A 1 107 ? 8.333 -1.431 -18.107 1.00 95.19 107 PRO A CA 1
ATOM 809 C C . PRO A 1 107 ? 7.162 -2.170 -17.427 1.00 95.19 107 PRO A C 1
ATOM 811 O O . PRO A 1 107 ? 6.511 -1.573 -16.555 1.00 95.19 107 PRO A O 1
ATOM 814 N N . PRO A 1 108 ? 6.951 -3.466 -17.747 1.00 96.25 108 PRO A N 1
ATOM 815 C CA . PRO A 1 108 ? 5.889 -4.272 -17.152 1.00 96.25 108 PRO A CA 1
ATOM 816 C C . PRO A 1 108 ? 6.030 -4.341 -15.631 1.00 96.25 108 PRO A C 1
ATOM 818 O O . PRO A 1 108 ? 7.140 -4.305 -15.085 1.00 96.25 108 PRO A O 1
ATOM 821 N N . MET A 1 109 ? 4.888 -4.428 -14.949 1.00 96.94 109 MET A N 1
ATOM 822 C CA . MET A 1 109 ? 4.857 -4.572 -13.496 1.00 96.94 109 MET A CA 1
ATOM 823 C C . MET A 1 109 ? 5.446 -5.916 -13.074 1.00 96.94 109 MET A C 1
ATOM 825 O O . MET A 1 109 ? 5.170 -6.940 -13.697 1.00 96.94 109 MET A O 1
ATOM 829 N N . ALA A 1 110 ? 6.250 -5.905 -12.012 1.00 95.81 110 ALA A N 1
ATOM 830 C CA . ALA A 1 110 ? 6.903 -7.114 -11.505 1.00 95.81 110 ALA A CA 1
ATOM 831 C C . ALA A 1 110 ? 6.069 -7.830 -10.431 1.00 95.81 110 ALA A C 1
ATOM 833 O O . ALA A 1 110 ? 6.220 -9.033 -10.232 1.00 95.81 110 ALA A O 1
ATOM 834 N N . THR A 1 111 ? 5.219 -7.095 -9.713 1.00 94.62 111 THR A N 1
ATOM 835 C CA . THR A 1 111 ? 4.394 -7.634 -8.628 1.00 94.62 111 THR A CA 1
ATOM 836 C C . THR A 1 111 ? 2.962 -7.900 -9.083 1.00 94.62 111 THR A C 1
ATOM 838 O O . THR A 1 111 ? 2.424 -7.198 -9.940 1.00 94.62 111 THR A O 1
ATOM 841 N N . SER A 1 112 ? 2.343 -8.914 -8.475 1.00 93.88 112 SER A N 1
ATOM 842 C CA . SER A 1 112 ? 0.956 -9.347 -8.693 1.00 93.88 112 SER A CA 1
ATOM 843 C C . SER A 1 112 ? 0.062 -9.130 -7.464 1.00 93.88 112 SER A C 1
ATOM 845 O O . SER A 1 112 ? -0.960 -9.786 -7.336 1.00 93.88 112 SER A O 1
ATOM 847 N N . LEU A 1 113 ? 0.433 -8.219 -6.550 1.00 91.88 113 LEU A N 1
ATOM 848 C CA . LEU A 1 113 ? -0.244 -8.030 -5.250 1.00 91.88 113 LEU A CA 1
ATOM 849 C C . LEU A 1 113 ? -1.726 -7.632 -5.334 1.00 91.88 113 LEU A C 1
ATOM 851 O O . LEU A 1 113 ? -2.437 -7.721 -4.340 1.00 91.88 113 LEU A O 1
ATOM 855 N N . ASP A 1 114 ? -2.161 -7.120 -6.477 1.00 91.19 114 ASP A N 1
ATOM 856 C CA . ASP A 1 114 ? -3.531 -6.699 -6.757 1.00 91.19 114 ASP A CA 1
ATOM 857 C C . ASP A 1 114 ? -4.323 -7.704 -7.603 1.00 91.19 114 ASP A C 1
ATOM 859 O O . ASP A 1 114 ? -5.525 -7.524 -7.777 1.00 91.19 114 ASP A O 1
ATOM 863 N N . VAL A 1 115 ? -3.680 -8.766 -8.102 1.00 88.12 115 VAL A N 1
ATOM 864 C CA . VAL A 1 115 ? -4.417 -9.935 -8.585 1.00 88.12 115 VAL A CA 1
ATOM 865 C C . VAL A 1 115 ? -4.819 -10.704 -7.338 1.00 88.12 115 VAL A C 1
ATOM 867 O O . VAL A 1 115 ? -3.984 -11.367 -6.727 1.00 88.12 115 VAL A O 1
ATOM 870 N N . GLU A 1 116 ? -6.074 -10.574 -6.919 1.00 73.81 116 GLU A N 1
ATOM 871 C CA . GLU A 1 116 ? -6.622 -11.520 -5.953 1.00 73.81 116 GLU A CA 1
ATOM 872 C C . GLU A 1 116 ? -6.515 -12.901 -6.591 1.00 73.81 116 GLU A C 1
ATOM 874 O O . GLU A 1 116 ? -7.105 -13.133 -7.646 1.00 73.81 116 GLU A O 1
ATOM 879 N N . ASP A 1 117 ? -5.689 -13.777 -6.015 1.00 58.84 117 ASP A N 1
ATOM 880 C CA . ASP A 1 117 ? -5.539 -15.136 -6.515 1.00 58.84 117 ASP A CA 1
ATOM 881 C C . ASP A 1 117 ? -6.935 -15.773 -6.462 1.00 58.84 117 ASP A C 1
ATOM 883 O O . ASP A 1 117 ? -7.469 -15.983 -5.365 1.00 58.84 117 ASP A O 1
ATOM 887 N N . PRO A 1 118 ? -7.563 -16.103 -7.608 1.00 55.06 118 PRO A N 1
ATOM 888 C CA . PRO A 1 118 ? -8.918 -16.651 -7.620 1.00 55.06 118 PRO A CA 1
ATOM 889 C C . PRO A 1 118 ? -9.002 -18.038 -6.946 1.00 55.06 118 PRO A C 1
ATOM 891 O O . PRO A 1 118 ? -10.067 -18.648 -6.915 1.00 55.06 118 PRO A O 1
ATOM 894 N N . GLY A 1 119 ? -7.887 -18.548 -6.406 1.00 50.09 119 GLY A N 1
ATOM 895 C CA . GLY A 1 119 ? -7.758 -19.830 -5.723 1.00 50.09 119 GLY A CA 1
ATOM 896 C C . GLY A 1 119 ? -7.670 -19.789 -4.192 1.00 50.09 119 GLY A C 1
ATOM 897 O O . GLY A 1 119 ? -7.629 -20.863 -3.596 1.00 50.09 119 GLY A O 1
ATOM 898 N N . GLU A 1 120 ? -7.657 -18.625 -3.527 1.00 48.91 120 GLU A N 1
ATOM 899 C CA . GLU A 1 120 ? -7.629 -18.565 -2.044 1.00 48.91 120 GLU A CA 1
ATOM 900 C C . GLU A 1 120 ? -9.018 -18.422 -1.395 1.00 48.91 120 GLU A C 1
ATOM 902 O O . GLU A 1 120 ? -9.156 -18.323 -0.174 1.00 48.91 120 GLU A O 1
ATOM 907 N N . GLY A 1 121 ? -10.081 -18.540 -2.193 1.00 46.50 121 GLY A N 1
ATOM 908 C CA . GLY A 1 121 ? -11.394 -18.934 -1.702 1.00 46.50 121 GLY A CA 1
ATOM 909 C C . GLY A 1 121 ? -11.405 -20.427 -1.374 1.00 46.50 121 GLY A C 1
ATOM 910 O O . GLY A 1 121 ? -11.693 -21.250 -2.233 1.00 46.50 121 GLY A O 1
ATOM 911 N N . SER A 1 122 ? -11.158 -20.772 -0.108 1.00 44.34 122 SER A N 1
ATOM 912 C CA . SER A 1 122 ? -11.351 -22.116 0.453 1.00 44.34 122 SER A CA 1
ATOM 913 C C . SER A 1 122 ? -10.253 -23.140 0.117 1.00 44.34 122 SER A C 1
ATOM 915 O O . SER A 1 122 ? -10.332 -23.918 -0.828 1.00 44.34 122 SER A O 1
ATOM 917 N N . SER A 1 123 ? -9.308 -23.306 1.049 1.00 45.69 123 SER A N 1
ATOM 918 C CA . SER A 1 123 ? -8.563 -24.565 1.242 1.00 45.69 123 SER A CA 1
ATOM 919 C C . SER A 1 123 ? -9.464 -25.735 1.699 1.00 45.69 123 SER A C 1
ATOM 921 O O . SER A 1 123 ? -9.017 -26.644 2.392 1.00 45.69 123 SER A O 1
ATOM 923 N N . THR A 1 124 ? -10.728 -25.782 1.275 1.00 45.34 124 THR A N 1
ATOM 924 C CA . THR A 1 124 ? -11.327 -27.060 0.902 1.00 45.34 124 THR A CA 1
ATOM 925 C C . THR A 1 124 ? -11.040 -27.217 -0.578 1.00 45.34 124 THR A C 1
ATOM 927 O O . THR A 1 124 ? -11.818 -26.825 -1.438 1.00 45.34 124 THR A O 1
ATOM 930 N N . SER A 1 125 ? -9.863 -27.757 -0.896 1.00 45.66 125 SER A N 1
ATOM 931 C CA . SER A 1 125 ? -9.594 -28.198 -2.252 1.00 45.66 125 SER A CA 1
ATOM 932 C C . SER A 1 125 ? -10.681 -29.208 -2.626 1.00 45.66 125 SER A C 1
ATOM 934 O O . SER A 1 125 ? -10.558 -30.405 -2.342 1.00 45.66 125 SER A O 1
ATOM 936 N N . HIS A 1 126 ? -11.723 -28.757 -3.313 1.00 50.31 126 HIS A N 1
ATOM 937 C CA . HIS A 1 126 ? -12.401 -29.578 -4.289 1.00 50.31 126 HIS A CA 1
ATOM 938 C C . HIS A 1 126 ? -11.375 -29.771 -5.407 1.00 50.31 126 HIS A C 1
ATOM 940 O O . HIS A 1 126 ? -11.439 -29.167 -6.471 1.00 50.31 126 HIS A O 1
ATOM 946 N N . ARG A 1 127 ? -10.341 -30.582 -5.128 1.00 53.72 127 ARG A N 1
ATOM 947 C CA . ARG A 1 127 ? -9.582 -31.216 -6.193 1.00 53.72 127 ARG A CA 1
ATOM 948 C C . ARG A 1 127 ? -10.664 -31.913 -6.988 1.00 53.72 127 ARG A C 1
ATOM 950 O O . ARG A 1 127 ? -11.247 -32.857 -6.455 1.00 53.72 127 ARG A O 1
ATOM 957 N N . GLN A 1 128 ? -10.955 -31.445 -8.198 1.00 62.50 128 GLN A N 1
ATOM 958 C CA . GLN A 1 128 ? -11.643 -32.286 -9.161 1.00 62.50 128 GLN A CA 1
ATOM 959 C C . GLN A 1 128 ? -10.906 -33.619 -9.115 1.00 62.50 128 GLN A C 1
ATOM 961 O O . GLN A 1 128 ? -9.711 -33.705 -9.417 1.00 62.50 128 GLN A O 1
ATOM 966 N N . LEU A 1 129 ? -11.574 -34.625 -8.555 1.00 64.38 129 LEU A N 1
ATOM 967 C CA . LEU A 1 129 ? -11.026 -35.960 -8.480 1.00 64.38 129 LEU A CA 1
ATOM 968 C C . LEU A 1 129 ? -10.765 -36.330 -9.930 1.00 64.38 129 LEU A C 1
ATOM 970 O O . LEU A 1 129 ? -11.683 -36.309 -10.747 1.00 64.38 129 LEU A O 1
ATOM 974 N N . CYS A 1 130 ? -9.498 -36.579 -10.260 1.00 71.75 130 CYS A N 1
ATOM 975 C CA . CYS A 1 130 ? -9.146 -37.077 -11.576 1.00 71.75 130 CYS A CA 1
ATOM 976 C C . CYS A 1 130 ? -10.040 -38.297 -11.838 1.00 71.75 130 CYS A C 1
ATOM 978 O O . CYS A 1 130 ? -9.968 -39.273 -11.090 1.00 71.75 130 CYS A O 1
ATOM 980 N N . GLN A 1 131 ? -10.915 -38.218 -12.846 1.00 82.50 131 GLN A N 1
ATOM 981 C CA . GLN A 1 131 ? -11.875 -39.284 -13.161 1.00 82.50 131 GLN A CA 1
ATOM 982 C C . GLN A 1 131 ? -11.179 -40.551 -13.685 1.00 82.50 131 GLN A C 1
ATOM 984 O O . GLN A 1 131 ? -11.813 -41.590 -13.836 1.00 82.50 131 GLN A O 1
ATOM 989 N N . ASN A 1 132 ? -9.866 -40.489 -13.934 1.00 84.31 132 ASN A N 1
ATOM 990 C CA . ASN A 1 132 ? -9.079 -41.636 -14.349 1.00 84.31 132 ASN A CA 1
ATOM 991 C C . ASN A 1 132 ? -8.887 -42.628 -13.170 1.00 84.31 132 ASN A C 1
ATOM 993 O O . ASN A 1 132 ? -8.264 -42.272 -12.158 1.00 84.31 132 ASN A O 1
ATOM 997 N N . PRO A 1 133 ? -9.361 -43.884 -13.295 1.00 78.94 133 PRO A N 1
ATOM 998 C CA . PRO A 1 133 ? -9.296 -44.886 -12.229 1.00 78.94 133 PRO A CA 1
ATOM 999 C C . PRO A 1 133 ? -7.865 -45.279 -11.828 1.00 78.94 133 PRO A C 1
ATOM 1001 O O . PRO A 1 133 ? -7.632 -45.663 -10.677 1.00 78.94 133 PRO A O 1
ATOM 1004 N N . ASP A 1 134 ? -6.883 -45.149 -12.719 1.00 80.25 134 ASP A N 1
ATOM 1005 C CA . ASP A 1 134 ? -5.491 -45.498 -12.412 1.00 80.25 134 ASP A CA 1
ATOM 1006 C C . ASP A 1 134 ? -4.817 -44.420 -11.561 1.00 80.25 134 ASP A C 1
ATOM 1008 O O . ASP A 1 134 ? -4.102 -44.719 -10.598 1.00 80.25 134 ASP A O 1
ATOM 1012 N N . CYS A 1 135 ? -5.144 -43.154 -11.821 1.00 77.69 135 CYS A N 1
ATOM 1013 C CA . CYS A 1 135 ? -4.654 -42.022 -11.040 1.00 77.69 135 CYS A CA 1
ATOM 1014 C C . CYS A 1 135 ? -5.163 -42.084 -9.584 1.00 77.69 135 CYS A C 1
ATOM 1016 O O . CYS A 1 135 ? -4.417 -41.802 -8.638 1.00 77.69 135 CYS A O 1
ATOM 1018 N N . ARG A 1 136 ? -6.404 -42.559 -9.383 1.00 73.62 136 ARG A N 1
ATOM 1019 C CA . ARG A 1 136 ? -6.976 -42.821 -8.051 1.00 73.62 136 ARG A CA 1
ATOM 1020 C C . ARG A 1 136 ? -6.195 -43.900 -7.290 1.00 73.62 136 ARG A C 1
ATOM 1022 O O . ARG A 1 136 ? -5.814 -43.676 -6.140 1.00 73.62 136 ARG A O 1
ATOM 1029 N N . ARG A 1 137 ? -5.870 -45.023 -7.945 1.00 74.44 137 ARG A N 1
ATOM 1030 C CA . ARG A 1 137 ? -5.125 -46.145 -7.336 1.00 74.44 137 ARG A CA 1
ATOM 1031 C C . ARG A 1 137 ? -3.693 -45.779 -6.938 1.00 74.44 137 ARG A C 1
ATOM 1033 O O . ARG A 1 137 ? -3.195 -46.260 -5.919 1.00 74.44 137 ARG A O 1
ATOM 1040 N N . HIS A 1 138 ? -3.021 -44.918 -7.700 1.00 74.69 138 HIS A N 1
ATOM 1041 C CA . HIS A 1 138 ? -1.666 -44.469 -7.360 1.00 74.69 138 HIS A CA 1
ATOM 1042 C C . HIS A 1 138 ? -1.623 -43.521 -6.160 1.00 74.69 138 HIS A C 1
ATOM 1044 O O . HIS A 1 138 ? -0.649 -43.531 -5.403 1.00 74.69 138 HIS A O 1
ATOM 1050 N N . ARG A 1 139 ? -2.670 -42.716 -5.965 1.00 69.00 139 ARG A N 1
ATOM 1051 C CA . ARG A 1 139 ? -2.728 -41.735 -4.879 1.00 69.00 139 ARG A CA 1
ATOM 1052 C C . ARG A 1 139 ? -2.968 -42.393 -3.520 1.00 69.00 139 ARG A C 1
ATOM 1054 O O . ARG A 1 139 ? -2.314 -42.027 -2.547 1.00 69.00 139 ARG A O 1
ATOM 1061 N N . GLU A 1 140 ? -3.827 -43.408 -3.468 1.00 65.75 140 GLU A N 1
ATOM 1062 C CA . GLU A 1 140 ? -4.113 -44.163 -2.238 1.00 65.75 140 GLU A CA 1
ATOM 1063 C C . GLU A 1 140 ? -2.890 -44.943 -1.722 1.00 65.75 140 GLU A C 1
ATOM 1065 O O . GLU A 1 140 ? -2.730 -45.111 -0.517 1.00 65.75 140 GLU A O 1
ATOM 1070 N N . LYS A 1 141 ? -1.968 -45.346 -2.608 1.00 68.12 141 LYS A N 1
ATOM 1071 C CA . LYS A 1 141 ? -0.739 -46.062 -2.223 1.00 68.12 141 LYS A CA 1
ATOM 1072 C C . LYS A 1 141 ? 0.375 -45.163 -1.664 1.00 68.12 141 LYS A C 1
ATOM 1074 O O . LYS A 1 141 ? 1.294 -45.685 -1.042 1.00 68.12 141 LYS A O 1
ATOM 1079 N N . LYS A 1 142 ? 0.330 -43.841 -1.888 1.00 59.41 142 LYS A N 1
ATOM 1080 C CA . LYS A 1 142 ? 1.420 -42.906 -1.520 1.00 59.41 142 LYS A CA 1
ATOM 1081 C C . LYS A 1 142 ? 1.182 -42.091 -0.248 1.00 59.41 142 LYS A C 1
ATOM 1083 O O . LYS A 1 142 ? 2.096 -41.398 0.186 1.00 59.41 142 LYS A O 1
ATOM 1088 N N . HIS A 1 143 ? 0.003 -42.168 0.361 1.00 53.22 143 HIS A N 1
ATOM 1089 C CA . HIS A 1 143 ? -0.228 -41.567 1.672 1.00 53.22 143 HIS A CA 1
ATOM 1090 C C . HIS A 1 143 ? -0.076 -42.650 2.748 1.00 53.22 143 HIS A C 1
ATOM 1092 O O . HIS A 1 143 ? -1.022 -43.408 2.971 1.00 53.22 143 HIS A O 1
ATOM 1098 N N . PRO A 1 144 ? 1.089 -42.772 3.417 1.00 52.03 144 PRO A N 1
ATOM 1099 C CA . PRO A 1 144 ? 1.161 -43.579 4.625 1.00 52.03 144 PRO A CA 1
ATOM 1100 C C . PRO A 1 144 ? 0.159 -42.989 5.616 1.00 52.03 144 PRO A C 1
ATOM 1102 O O . PRO A 1 144 ? 0.169 -41.787 5.879 1.00 52.03 144 PRO A O 1
ATOM 1105 N N . LYS A 1 145 ? -0.753 -43.828 6.110 1.00 56.78 145 LYS A N 1
ATOM 1106 C CA . LYS A 1 145 ? -1.722 -43.465 7.143 1.00 56.78 145 LYS A CA 1
ATOM 1107 C C . LYS A 1 145 ? -0.937 -42.906 8.333 1.00 56.78 145 LYS A C 1
ATOM 1109 O O . LYS A 1 145 ? -0.325 -43.668 9.075 1.00 56.78 145 LYS A O 1
ATOM 1114 N N . SER A 1 146 ? -0.908 -41.584 8.496 1.00 54.00 146 SER A N 1
ATOM 1115 C CA . SER A 1 146 ? -0.426 -40.959 9.721 1.00 54.00 146 SER A CA 1
ATOM 1116 C C . SER A 1 146 ? -1.430 -41.328 10.804 1.00 54.00 146 SER A C 1
ATOM 1118 O O . SER A 1 146 ? -2.526 -40.767 10.872 1.00 54.00 146 SER A O 1
ATOM 1120 N N . ASN A 1 147 ? -1.094 -42.359 11.572 1.00 54.41 147 ASN A N 1
ATOM 1121 C CA . ASN A 1 147 ? -1.916 -42.831 12.665 1.00 54.41 147 ASN A CA 1
ATOM 1122 C C . ASN A 1 147 ? -2.089 -41.713 13.695 1.00 54.41 147 ASN A C 1
ATOM 1124 O O . ASN A 1 147 ? -1.133 -41.137 14.201 1.00 54.41 147 ASN A O 1
ATOM 1128 N N . THR A 1 148 ? -3.357 -41.447 13.964 1.00 47.88 148 THR A N 1
ATOM 1129 C CA . THR A 1 148 ? -3.959 -40.891 15.169 1.00 47.88 148 THR A CA 1
ATOM 1130 C C . THR A 1 148 ? -3.008 -40.799 16.373 1.00 47.88 148 THR A C 1
ATOM 1132 O O . THR A 1 148 ? -2.782 -41.787 17.069 1.00 47.88 148 THR A O 1
ATOM 1135 N N . CYS A 1 149 ? -2.531 -39.592 16.688 1.00 44.47 149 CYS A N 1
ATOM 1136 C CA . CYS A 1 149 ? -2.056 -39.271 18.033 1.00 44.47 149 CYS A CA 1
ATOM 1137 C C . CYS A 1 149 ? -3.274 -39.259 18.969 1.00 44.47 149 CYS A C 1
ATOM 1139 O O . CYS A 1 149 ? -3.942 -38.239 19.130 1.00 44.47 149 CYS A O 1
ATOM 1141 N N . LYS A 1 150 ? -3.615 -40.420 19.538 1.00 48.44 150 LYS A N 1
ATOM 1142 C CA . LYS A 1 150 ? -4.494 -40.485 20.709 1.00 48.44 150 LYS A CA 1
ATOM 1143 C C . LYS A 1 150 ? -3.703 -39.987 21.913 1.00 48.44 150 LYS A C 1
ATOM 1145 O O . LYS A 1 150 ? -2.552 -40.370 22.104 1.00 48.44 150 LYS A O 1
ATOM 1150 N N . GLY A 1 151 ? -4.333 -39.097 22.670 1.00 51.12 151 GLY A N 1
ATOM 1151 C CA . GLY A 1 151 ? -3.734 -38.402 23.792 1.00 51.12 151 GLY A CA 1
ATOM 1152 C C . GLY A 1 151 ? -3.169 -39.329 24.861 1.00 51.12 151 GLY A C 1
ATOM 1153 O O . GLY A 1 151 ? -3.792 -40.307 25.266 1.00 51.12 151 GLY A O 1
ATOM 1154 N N . VAL A 1 152 ? -2.011 -38.927 25.365 1.00 43.16 152 VAL A N 1
ATOM 1155 C CA . VAL A 1 152 ? -1.606 -39.180 26.740 1.00 43.16 152 VAL A CA 1
ATOM 1156 C C . VAL A 1 152 ? -1.350 -37.799 27.329 1.00 43.16 152 VAL A C 1
ATOM 1158 O O . VAL A 1 152 ? -0.372 -37.138 26.988 1.00 43.16 152 VAL A O 1
ATOM 1161 N N . MET A 1 153 ? -2.289 -37.326 28.149 1.00 51.88 153 MET A N 1
ATOM 1162 C CA . MET A 1 153 ? -2.011 -36.240 29.081 1.00 51.88 153 MET A CA 1
ATOM 1163 C C . MET A 1 153 ? -1.037 -36.776 30.125 1.00 51.88 153 MET A C 1
ATOM 1165 O O . MET A 1 153 ? -1.375 -37.725 30.829 1.00 51.88 153 MET A O 1
ATOM 1169 N N . LEU A 1 154 ? 0.128 -36.151 30.261 1.00 46.47 154 LEU A N 1
ATOM 1170 C CA . LEU A 1 154 ? 0.927 -36.225 31.480 1.00 46.47 154 LEU A CA 1
ATOM 1171 C C . LEU A 1 154 ? 1.395 -34.813 31.867 1.00 46.47 154 LEU A C 1
ATOM 1173 O O . LEU A 1 154 ? 1.589 -33.976 30.980 1.00 46.47 154 LEU A O 1
ATOM 1177 N N . PRO A 1 155 ? 1.487 -34.519 33.176 1.00 56.84 155 PRO A N 1
ATOM 1178 C CA . PRO A 1 155 ? 1.513 -33.160 33.685 1.00 56.84 155 PRO A CA 1
ATOM 1179 C C . PRO A 1 155 ? 2.927 -32.582 33.812 1.00 56.84 155 PRO A C 1
ATOM 1181 O O . PRO A 1 155 ? 3.929 -33.289 33.833 1.00 56.84 155 PRO A O 1
ATOM 1184 N N . LEU A 1 156 ? 2.924 -31.254 33.925 1.00 52.88 156 LEU A N 1
ATOM 1185 C CA . LEU A 1 156 ? 3.990 -30.322 34.282 1.00 52.88 156 LEU A CA 1
ATOM 1186 C C . LEU A 1 156 ? 5.211 -30.887 35.035 1.00 52.88 156 LEU A C 1
ATOM 1188 O O . LEU A 1 156 ? 5.086 -31.360 36.162 1.00 52.88 156 LEU A O 1
ATOM 1192 N N . SER A 1 157 ? 6.401 -30.571 34.516 1.00 46.88 157 SER A N 1
ATOM 1193 C CA . SER A 1 157 ? 7.468 -29.922 35.295 1.00 46.88 157 SER A CA 1
ATOM 1194 C C . SER A 1 157 ? 8.483 -29.206 34.376 1.00 46.88 157 SER A C 1
ATOM 1196 O O . SER A 1 157 ? 8.619 -29.577 33.208 1.00 46.88 157 SER A O 1
ATOM 1198 N N . PRO A 1 158 ? 9.141 -28.127 34.854 1.00 63.44 158 PRO A N 1
ATOM 1199 C CA . PRO A 1 158 ? 10.091 -27.326 34.082 1.00 63.44 158 PRO A CA 1
ATOM 1200 C C . PRO A 1 158 ? 11.550 -27.754 34.338 1.00 63.44 158 PRO A C 1
ATOM 1202 O O . PRO A 1 158 ? 11.797 -28.585 35.199 1.00 63.44 158 PRO A O 1
ATOM 1205 N N . VAL A 1 159 ? 12.476 -27.077 33.643 1.00 54.50 159 VAL A N 1
ATOM 1206 C CA . VAL A 1 159 ? 13.960 -27.087 33.666 1.00 54.50 159 VAL A CA 1
ATOM 1207 C C . VAL A 1 159 ? 14.710 -27.999 32.679 1.00 54.50 159 VAL A C 1
ATOM 1209 O O . VAL A 1 159 ? 14.355 -29.146 32.459 1.00 54.50 159 VAL A O 1
ATOM 1212 N N . PHE A 1 160 ? 15.810 -27.416 32.167 1.00 45.94 160 PHE A N 1
ATOM 1213 C CA . PHE A 1 160 ? 16.835 -27.880 31.211 1.00 45.94 160 PHE A CA 1
ATOM 1214 C C . PHE A 1 160 ? 16.531 -27.593 29.730 1.00 45.94 160 PHE A C 1
ATOM 1216 O O . PHE A 1 160 ? 15.656 -28.199 29.135 1.00 45.94 160 PHE A O 1
ATOM 1223 N N . SER A 1 161 ? 17.088 -26.553 29.095 1.00 48.12 161 SER A N 1
ATOM 1224 C CA . SER A 1 161 ? 18.493 -26.112 28.944 1.00 48.12 161 SER A CA 1
ATOM 1225 C C . SER A 1 161 ? 19.352 -27.035 28.065 1.00 48.12 161 SER A C 1
ATOM 1227 O O . SER A 1 161 ? 19.599 -28.182 28.418 1.00 48.12 161 SER A O 1
ATOM 1229 N N . CYS A 1 162 ? 19.879 -26.416 27.001 1.00 38.97 162 CYS A N 1
ATOM 1230 C CA . CYS A 1 162 ? 21.026 -26.767 26.150 1.00 38.97 162 CYS A CA 1
ATOM 1231 C C . CYS A 1 162 ? 20.885 -27.707 24.932 1.00 38.97 162 CYS A C 1
ATOM 1233 O O . CYS A 1 162 ? 20.256 -28.757 24.982 1.00 38.97 162 CYS A O 1
ATOM 1235 N N . CYS A 1 163 ? 21.642 -27.289 23.895 1.00 43.19 163 CYS A N 1
ATOM 1236 C CA . CYS A 1 163 ? 22.045 -27.923 22.620 1.00 43.19 163 CYS A CA 1
ATOM 1237 C C . CYS A 1 163 ? 21.150 -27.531 21.422 1.00 43.19 163 CYS A C 1
ATOM 1239 O O . CYS A 1 163 ? 20.072 -28.077 21.249 1.00 43.19 163 CYS A O 1
ATOM 1241 N N . LEU A 1 164 ? 21.431 -26.480 20.628 1.00 51.06 164 LEU A N 1
ATOM 1242 C CA . LEU A 1 164 ? 22.584 -26.240 19.726 1.00 51.06 164 LEU A CA 1
ATOM 1243 C C . LEU A 1 164 ? 22.983 -27.458 18.870 1.00 51.06 164 LEU A C 1
ATOM 1245 O O . LEU A 1 164 ? 23.136 -28.544 19.415 1.00 51.06 164 LEU A O 1
ATOM 1249 N N . PHE A 1 165 ? 23.259 -27.180 17.579 1.00 40.16 165 PHE A N 1
ATOM 1250 C CA . PHE A 1 165 ? 23.678 -28.044 16.446 1.00 40.16 165 PHE A CA 1
ATOM 1251 C C . PHE A 1 165 ? 22.520 -28.630 15.599 1.00 40.16 165 PHE A C 1
ATOM 1253 O O . PHE A 1 165 ? 21.628 -29.258 16.142 1.00 40.16 165 PHE A O 1
ATOM 1260 N N . PHE A 1 166 ? 22.410 -28.471 14.270 1.00 39.59 166 PHE A N 1
ATOM 1261 C CA . PHE A 1 166 ? 23.385 -28.219 13.194 1.00 39.59 166 PHE A CA 1
ATOM 1262 C C . PHE A 1 166 ? 22.752 -27.414 12.024 1.00 39.59 166 PHE A C 1
ATOM 1264 O O . PHE A 1 166 ? 21.557 -27.563 11.760 1.00 39.59 166 PHE A O 1
ATOM 1271 N N . PRO A 1 167 ? 23.541 -26.620 11.271 1.00 48.25 167 PRO A N 1
ATOM 1272 C CA . PRO A 1 167 ? 23.137 -25.996 10.010 1.00 48.25 167 PRO A CA 1
ATOM 1273 C C . PRO A 1 167 ? 23.245 -26.976 8.830 1.00 48.25 167 PRO A C 1
ATOM 1275 O O . PRO A 1 167 ? 24.254 -27.663 8.680 1.00 48.25 167 PRO A O 1
ATOM 1278 N N . LEU A 1 168 ? 22.249 -26.991 7.939 1.00 46.19 168 LEU A N 1
ATOM 1279 C CA . LEU A 1 168 ? 22.350 -27.679 6.650 1.00 46.19 168 LEU A CA 1
ATOM 1280 C C . LEU A 1 168 ? 22.855 -26.685 5.592 1.00 46.19 168 LEU A C 1
ATOM 1282 O O . LEU A 1 168 ? 22.085 -25.933 4.997 1.00 46.19 168 LEU A O 1
ATOM 1286 N N . GLN A 1 169 ? 24.173 -26.658 5.387 1.00 46.16 169 GLN A N 1
ATOM 1287 C CA . GLN A 1 169 ? 24.769 -26.073 4.189 1.00 46.16 169 GLN A CA 1
ATOM 1288 C C . GLN A 1 169 ? 24.548 -27.031 3.016 1.00 46.16 169 GLN A C 1
ATOM 1290 O O . GLN A 1 169 ? 25.047 -28.154 3.044 1.00 46.16 169 GLN A O 1
ATOM 1295 N N . HIS A 1 170 ? 23.857 -26.581 1.967 1.00 44.56 170 HIS A N 1
ATOM 1296 C CA . HIS A 1 170 ? 23.912 -27.247 0.669 1.00 44.56 170 HIS A CA 1
ATOM 1297 C C . HIS A 1 170 ? 24.844 -26.467 -0.257 1.00 44.56 170 HIS A C 1
ATOM 1299 O O . HIS A 1 170 ? 24.599 -25.323 -0.634 1.00 44.56 170 HIS A O 1
ATOM 1305 N N . LYS A 1 171 ? 25.953 -27.133 -0.556 1.00 43.25 171 LYS A N 1
ATOM 1306 C CA . LYS A 1 171 ? 27.033 -26.764 -1.457 1.00 43.25 171 LYS A CA 1
ATOM 1307 C C . LYS A 1 171 ? 26.558 -27.044 -2.886 1.00 43.25 171 LYS A C 1
ATOM 1309 O O . LYS A 1 171 ? 26.328 -28.197 -3.231 1.00 43.25 171 LYS A O 1
ATOM 1314 N N . LEU A 1 172 ? 26.396 -26.008 -3.705 1.00 47.28 172 LEU A N 1
ATOM 1315 C CA . LEU A 1 172 ? 26.335 -26.138 -5.162 1.00 47.28 172 LEU A CA 1
ATOM 1316 C C . LEU A 1 172 ? 27.444 -25.263 -5.734 1.00 47.28 172 LEU A C 1
ATOM 1318 O O . LEU A 1 172 ? 27.436 -24.041 -5.602 1.00 47.28 172 LEU A O 1
ATOM 1322 N N . GLN A 1 173 ? 28.445 -25.944 -6.274 1.00 48.78 173 GLN A N 1
ATOM 1323 C CA . GLN A 1 173 ? 29.671 -25.394 -6.815 1.00 48.78 173 GLN A CA 1
ATOM 1324 C C . GLN A 1 173 ? 29.659 -25.658 -8.323 1.00 48.78 173 GLN A C 1
ATOM 1326 O O . GLN A 1 173 ? 29.459 -26.798 -8.723 1.00 48.78 173 GLN A O 1
ATOM 1331 N N . ALA A 1 174 ? 29.886 -24.577 -9.078 1.00 46.41 174 ALA A N 1
ATOM 1332 C CA . ALA A 1 174 ? 30.430 -24.477 -10.436 1.00 46.41 174 ALA A CA 1
ATOM 1333 C C . ALA A 1 174 ? 29.736 -25.225 -11.592 1.00 46.41 174 ALA A C 1
ATOM 1335 O O . ALA A 1 174 ? 29.597 -26.436 -11.568 1.00 46.41 174 ALA A O 1
ATOM 1336 N N . HIS A 1 175 ? 29.408 -24.485 -12.659 1.00 39.66 175 HIS A N 1
ATOM 1337 C CA . HIS A 1 175 ? 29.978 -24.666 -14.005 1.00 39.66 175 HIS A CA 1
ATOM 1338 C C . HIS A 1 175 ? 29.466 -23.558 -14.949 1.00 39.66 175 HIS A C 1
ATOM 1340 O O . HIS A 1 175 ? 28.265 -23.322 -15.022 1.00 39.66 175 HIS A O 1
ATOM 1346 N N . GLY A 1 176 ? 30.384 -22.942 -15.703 1.00 38.12 176 GLY A N 1
ATOM 1347 C CA . GLY A 1 176 ? 30.100 -22.388 -17.032 1.00 38.12 176 GLY A CA 1
ATOM 1348 C C . GLY A 1 176 ? 30.019 -20.868 -17.149 1.00 38.12 176 GLY A C 1
ATOM 1349 O O . GLY A 1 176 ? 28.928 -20.312 -17.196 1.00 38.12 176 GLY A O 1
ATOM 1350 N N . GLU A 1 177 ? 31.174 -20.219 -17.300 1.00 44.88 177 GLU A N 1
ATOM 1351 C CA . GLU A 1 17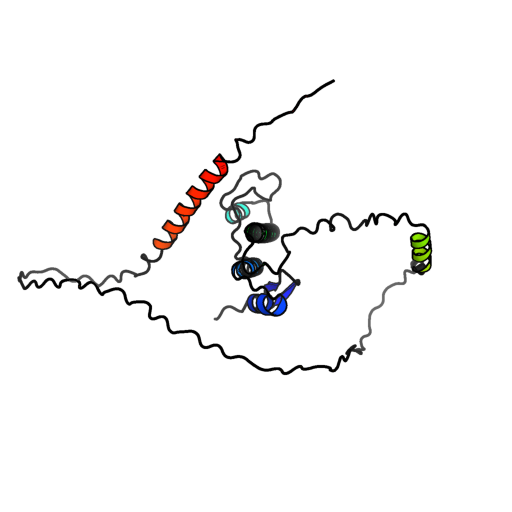7 ? 31.274 -18.990 -18.093 1.00 44.88 177 GLU A CA 1
ATOM 1352 C C . GLU A 1 177 ? 31.063 -19.310 -19.579 1.00 44.88 177 GLU A C 1
ATOM 1354 O O . GLU A 1 177 ? 31.496 -20.366 -20.053 1.00 44.88 177 GLU A O 1
ATOM 1359 N N . PRO A 1 178 ? 30.436 -18.390 -20.320 1.00 56.47 178 PRO A N 1
ATOM 1360 C CA . PRO A 1 178 ? 30.938 -18.072 -21.646 1.00 56.47 178 PRO A CA 1
ATOM 1361 C C . PRO A 1 178 ? 31.237 -16.573 -21.760 1.00 56.47 178 PRO A C 1
ATOM 1363 O O . PRO A 1 178 ? 30.342 -15.734 -21.855 1.00 56.47 178 PRO A O 1
ATOM 1366 N N . GLU A 1 179 ? 32.532 -16.271 -21.785 1.00 53.28 179 GLU A N 1
ATOM 1367 C CA . GLU A 1 179 ? 33.111 -15.143 -22.510 1.00 53.28 179 GLU A CA 1
ATOM 1368 C C . GLU A 1 179 ? 32.723 -15.265 -23.987 1.00 53.28 179 GLU A C 1
ATOM 1370 O O . GLU A 1 179 ? 33.079 -16.269 -24.592 1.00 53.28 179 GLU A O 1
ATOM 1375 N N . LEU A 1 180 ? 32.042 -14.271 -24.568 1.00 45.72 180 LEU A N 1
ATOM 1376 C CA . LEU A 1 180 ? 32.238 -13.849 -25.962 1.00 45.72 180 LEU A CA 1
ATOM 1377 C C . LEU A 1 180 ? 31.764 -12.395 -26.140 1.00 45.72 180 LEU A C 1
ATOM 1379 O O . LEU A 1 180 ? 30.578 -12.083 -26.184 1.00 45.72 180 LEU A O 1
ATOM 1383 N N . SER A 1 181 ? 32.773 -11.532 -26.164 1.00 43.00 181 SER A N 1
ATOM 1384 C CA . SER A 1 181 ? 33.048 -10.395 -27.044 1.00 43.00 181 SER A CA 1
ATOM 1385 C C . SER A 1 181 ? 31.984 -9.852 -28.016 1.00 43.00 181 SER A C 1
ATOM 1387 O O . SER A 1 181 ? 31.342 -10.586 -28.756 1.00 43.00 181 SER A O 1
ATOM 1389 N N . SER A 1 182 ? 32.100 -8.528 -28.189 1.00 39.59 182 SER A N 1
ATOM 1390 C CA . SER A 1 182 ? 32.000 -7.787 -29.459 1.00 39.59 182 SER A CA 1
ATOM 1391 C C . SER A 1 182 ? 30.609 -7.337 -29.912 1.00 39.59 182 SER A C 1
ATOM 1393 O O . SER A 1 182 ? 29.823 -8.130 -30.406 1.00 39.59 182 SER A O 1
ATOM 1395 N N . SER A 1 183 ? 30.354 -6.027 -29.871 1.00 48.84 183 SER A N 1
ATOM 1396 C CA . SER A 1 183 ? 30.624 -5.171 -31.038 1.00 48.84 183 SER A CA 1
ATOM 1397 C C . SER A 1 183 ? 30.258 -3.715 -30.749 1.00 48.84 183 SER A C 1
ATOM 1399 O O . SER A 1 183 ? 29.168 -3.409 -30.270 1.00 48.84 183 SER A O 1
ATOM 1401 N N . SER A 1 184 ? 31.204 -2.838 -31.060 1.00 49.22 184 SER A N 1
ATOM 1402 C CA . SER A 1 184 ? 31.057 -1.395 -31.196 1.00 49.22 184 SER A CA 1
ATOM 1403 C C . SER A 1 184 ? 30.049 -1.045 -32.290 1.00 49.22 184 SER A C 1
ATOM 1405 O O . SER A 1 184 ? 30.169 -1.575 -33.388 1.00 49.22 184 SER A O 1
ATOM 1407 N N . GLU A 1 185 ? 29.149 -0.097 -32.032 1.00 58.34 185 GLU A N 1
ATOM 1408 C CA . GLU A 1 185 ? 28.580 0.756 -33.078 1.00 58.34 185 GLU A CA 1
ATOM 1409 C C . GLU A 1 185 ? 28.536 2.194 -32.562 1.00 58.34 185 GLU A C 1
ATOM 1411 O O . GLU A 1 185 ? 27.854 2.532 -31.591 1.00 58.34 185 GLU A O 1
ATOM 1416 N N . GLU A 1 186 ? 29.365 3.009 -33.202 1.00 59.28 186 GLU A N 1
ATOM 1417 C CA . GLU A 1 186 ? 29.380 4.458 -33.131 1.00 59.28 186 GLU A CA 1
ATOM 1418 C C . GLU A 1 186 ? 28.162 4.961 -33.911 1.00 59.28 186 GLU A C 1
ATOM 1420 O O . GLU A 1 186 ? 28.005 4.635 -35.086 1.00 59.28 186 GLU A O 1
ATOM 1425 N N . VAL A 1 187 ? 27.287 5.734 -33.267 1.00 59.88 187 VAL A N 1
ATOM 1426 C CA . VAL A 1 187 ? 26.220 6.461 -33.961 1.00 59.88 187 VAL A CA 1
ATOM 1427 C C . VAL A 1 187 ? 26.199 7.911 -33.514 1.00 59.88 187 VAL A C 1
ATOM 1429 O O . VAL A 1 187 ? 26.420 8.241 -32.349 1.00 59.88 187 VAL A O 1
ATOM 1432 N N . GLU A 1 188 ? 25.991 8.734 -34.528 1.00 60.31 188 GLU A N 1
ATOM 1433 C CA . GLU A 1 188 ? 26.369 10.125 -34.668 1.00 60.31 188 GLU A CA 1
ATOM 1434 C C . GLU A 1 188 ? 25.817 11.098 -33.625 1.00 60.31 188 GLU A C 1
ATOM 1436 O O . GLU A 1 188 ? 24.672 11.053 -33.173 1.00 60.31 188 GLU A O 1
ATOM 1441 N N . GLU A 1 189 ? 26.684 12.065 -33.361 1.00 55.47 189 GLU A N 1
ATOM 1442 C CA . GLU A 1 189 ? 26.418 13.418 -32.912 1.00 55.47 189 GLU A CA 1
ATOM 1443 C C . GLU A 1 189 ? 25.387 14.102 -33.828 1.00 55.47 189 GLU A C 1
ATOM 1445 O O . GLU A 1 189 ? 25.693 14.503 -34.947 1.00 55.47 189 GLU A O 1
ATOM 1450 N N . VAL A 1 190 ? 24.147 14.247 -33.349 1.00 53.44 190 VAL A N 1
ATOM 1451 C CA . VAL A 1 190 ? 23.161 15.136 -33.977 1.00 53.44 190 VAL A CA 1
ATOM 1452 C C . VAL A 1 190 ? 23.092 16.420 -33.164 1.00 53.44 190 VAL A C 1
ATOM 1454 O O . VAL A 1 190 ? 22.473 16.501 -32.099 1.00 53.44 190 VAL A O 1
ATOM 1457 N N . GLU A 1 191 ? 23.771 17.425 -33.702 1.00 53.84 191 GLU A N 1
ATOM 1458 C CA . GLU A 1 191 ? 23.772 18.820 -33.290 1.00 53.84 191 GLU A CA 1
ATOM 1459 C C . GLU A 1 191 ? 22.353 19.412 -33.432 1.00 53.84 191 GLU A C 1
ATOM 1461 O O . GLU A 1 191 ? 21.933 19.872 -34.493 1.00 53.84 191 GLU A O 1
ATOM 1466 N N . ALA A 1 192 ? 21.566 19.379 -32.354 1.00 48.12 192 ALA A N 1
ATOM 1467 C CA . ALA A 1 192 ? 20.257 20.025 -32.303 1.00 48.12 192 ALA A CA 1
ATOM 1468 C C . ALA A 1 192 ? 20.384 21.454 -31.751 1.00 48.12 192 ALA A C 1
ATOM 1470 O O . ALA A 1 192 ? 20.360 21.692 -30.544 1.00 48.12 192 ALA A O 1
ATOM 1471 N N . ALA A 1 193 ? 20.551 22.381 -32.693 1.00 52.81 193 ALA A N 1
ATOM 1472 C CA . ALA A 1 193 ? 20.139 23.784 -32.697 1.00 52.81 193 ALA A CA 1
ATOM 1473 C C . ALA A 1 193 ? 19.769 24.433 -31.342 1.00 52.81 193 ALA A C 1
ATOM 1475 O O . ALA A 1 193 ? 18.684 24.250 -30.786 1.00 52.81 193 ALA A O 1
ATOM 1476 N N . ARG A 1 194 ? 20.652 25.334 -30.895 1.00 58.84 194 ARG A N 1
ATOM 1477 C CA . ARG A 1 194 ? 20.351 26.413 -29.943 1.00 58.84 194 ARG A CA 1
ATOM 1478 C C . ARG A 1 194 ? 19.170 27.268 -30.444 1.00 58.84 194 ARG A C 1
ATOM 1480 O O . ARG A 1 194 ? 19.246 27.770 -31.566 1.00 58.84 194 ARG A O 1
ATOM 1487 N N . PRO A 1 195 ? 18.145 27.552 -29.621 1.00 66.88 195 PRO A N 1
ATOM 1488 C CA . PRO A 1 195 ? 17.201 28.623 -29.919 1.00 66.88 195 PRO A CA 1
ATOM 1489 C C . PRO A 1 195 ? 17.867 30.006 -29.741 1.00 66.88 195 PRO A C 1
ATOM 1491 O O . PRO A 1 195 ? 18.720 30.172 -28.860 1.00 66.88 195 PRO A O 1
ATOM 1494 N N . PRO A 1 196 ? 17.505 31.006 -30.567 1.00 61.59 196 PRO A N 1
ATOM 1495 C CA . PRO A 1 196 ? 18.093 32.340 -30.523 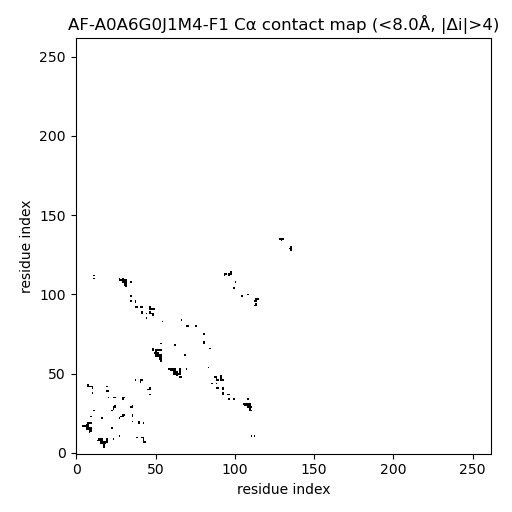1.00 61.59 196 PRO A CA 1
ATOM 1496 C C . PRO A 1 196 ? 17.727 33.079 -29.231 1.00 61.59 196 PRO A C 1
ATOM 1498 O O . PRO A 1 196 ? 16.571 33.121 -28.812 1.00 61.59 196 PRO A O 1
ATOM 1501 N N . GLN A 1 197 ? 18.739 33.698 -28.621 1.00 50.66 197 GLN A N 1
ATOM 1502 C CA . GLN A 1 197 ? 18.577 34.659 -27.538 1.00 50.66 197 GLN A CA 1
ATOM 1503 C C . GLN A 1 197 ? 17.801 35.876 -28.056 1.00 50.66 197 GLN A C 1
ATOM 1505 O O . GLN A 1 197 ? 18.314 36.650 -28.863 1.00 50.66 197 GLN A O 1
ATOM 1510 N N . GLN A 1 198 ? 16.572 36.057 -27.574 1.00 56.31 198 GLN A N 1
ATOM 1511 C CA . GLN A 1 198 ? 15.879 37.336 -27.669 1.00 56.31 198 GLN A CA 1
ATOM 1512 C C . GLN A 1 198 ? 16.563 38.338 -26.738 1.00 56.31 198 GLN A C 1
ATOM 1514 O O . GLN A 1 198 ? 16.566 38.188 -25.517 1.00 56.31 198 GLN A O 1
ATOM 1519 N N . GLN A 1 199 ? 17.158 39.354 -27.358 1.00 51.09 199 GLN A N 1
ATOM 1520 C CA . GLN A 1 199 ? 17.622 40.579 -26.725 1.00 51.09 199 GLN A CA 1
ATOM 1521 C C . GLN A 1 199 ? 16.427 41.290 -26.079 1.00 51.09 199 GLN A C 1
ATOM 1523 O O . GLN A 1 199 ? 15.466 41.644 -26.762 1.00 51.09 199 GLN A O 1
ATOM 1528 N N . GLN A 1 200 ? 16.489 41.507 -24.765 1.00 50.53 200 GLN A N 1
ATOM 1529 C CA . GLN A 1 200 ? 15.670 42.529 -24.123 1.00 50.53 200 GLN A CA 1
ATOM 1530 C C . GLN A 1 200 ? 16.330 43.899 -24.344 1.00 50.53 200 GLN A C 1
ATOM 1532 O O . GLN A 1 200 ? 17.543 44.011 -24.160 1.00 50.53 200 GLN A O 1
ATOM 1537 N N . PRO A 1 201 ? 15.568 44.933 -24.738 1.00 57.59 201 PRO A N 1
ATOM 1538 C CA . PRO A 1 201 ? 16.069 46.296 -24.815 1.00 57.59 201 PRO A CA 1
ATOM 1539 C C . PRO A 1 201 ? 16.246 46.890 -23.414 1.00 57.59 201 PRO A C 1
ATOM 1541 O O . PRO A 1 201 ? 15.374 46.766 -22.552 1.00 57.59 201 PRO A O 1
ATOM 1544 N N . GLU A 1 202 ? 17.374 47.565 -23.213 1.00 54.78 202 GLU A N 1
ATOM 1545 C CA . GLU A 1 202 ? 17.617 48.418 -22.055 1.00 54.78 202 GLU A CA 1
ATOM 1546 C C . GLU A 1 202 ? 16.795 49.708 -22.168 1.00 54.78 202 GLU A C 1
ATOM 1548 O O . GLU A 1 202 ? 16.878 50.388 -23.194 1.00 54.78 202 GLU A O 1
ATOM 1553 N N . PRO A 1 203 ? 16.047 50.113 -21.130 1.00 57.03 203 PRO A N 1
ATOM 1554 C CA . PRO A 1 203 ? 15.632 51.494 -20.998 1.00 57.03 203 PRO A CA 1
ATOM 1555 C C . PRO A 1 203 ? 16.687 52.272 -20.211 1.00 57.03 203 PRO A C 1
ATOM 1557 O O . PRO A 1 203 ? 16.802 52.181 -18.988 1.00 57.03 203 PRO A O 1
ATOM 1560 N N . SER A 1 204 ? 17.429 53.089 -20.949 1.00 49.59 204 SER A N 1
ATOM 1561 C CA . SER A 1 204 ? 18.067 54.291 -20.432 1.00 49.59 204 SER A CA 1
ATOM 1562 C C . SER A 1 204 ? 16.979 55.230 -19.903 1.00 49.59 204 SER A C 1
ATOM 1564 O O . SER A 1 204 ? 16.088 55.622 -20.653 1.00 49.59 204 SER A O 1
ATOM 1566 N N . SER A 1 205 ? 17.045 55.631 -18.636 1.00 47.19 205 SER A N 1
ATOM 1567 C CA . SER A 1 205 ? 16.398 56.869 -18.205 1.00 47.19 205 SER A CA 1
ATOM 1568 C C . SER A 1 205 ? 17.131 57.450 -17.006 1.00 47.19 205 SER A C 1
ATOM 1570 O O . SER A 1 205 ? 17.202 56.870 -15.924 1.00 47.19 205 SER A O 1
ATOM 1572 N N . SER A 1 206 ? 17.743 58.587 -17.294 1.00 47.66 206 SER A N 1
ATOM 1573 C CA . SER A 1 206 ? 18.384 59.531 -16.403 1.00 47.66 206 SER A CA 1
ATOM 1574 C C . SER A 1 206 ? 17.375 60.231 -15.491 1.00 47.66 206 SER A C 1
ATOM 1576 O O . SER A 1 206 ? 16.342 60.687 -15.965 1.00 47.66 206 SER A O 1
ATOM 1578 N N . SER A 1 207 ? 17.778 60.371 -14.229 1.00 48.09 207 SER A N 1
ATOM 1579 C CA . SER A 1 207 ? 17.731 61.589 -13.409 1.00 48.09 207 SER A CA 1
ATOM 1580 C C . SER A 1 207 ? 16.451 62.430 -13.394 1.00 48.09 207 SER A C 1
ATOM 1582 O O . SER A 1 207 ? 16.189 63.153 -14.344 1.00 48.09 207 SER A O 1
ATOM 1584 N N . GLU A 1 208 ? 15.806 62.505 -12.227 1.00 57.50 208 GLU A N 1
ATOM 1585 C CA . GLU A 1 208 ? 15.390 63.792 -11.655 1.00 57.50 208 GLU A CA 1
ATOM 1586 C C . GLU A 1 208 ? 15.272 63.693 -10.124 1.00 57.50 208 GLU A C 1
ATOM 1588 O O . GLU A 1 208 ? 14.707 62.752 -9.564 1.00 57.50 208 GLU A O 1
ATOM 1593 N N . GLU A 1 209 ? 15.907 64.657 -9.463 1.00 56.19 209 GLU A N 1
ATOM 1594 C CA . GLU A 1 209 ? 15.967 64.865 -8.022 1.00 56.19 209 GLU A CA 1
ATOM 1595 C C . GLU A 1 209 ? 14.661 65.489 -7.521 1.00 56.19 209 GLU A C 1
ATOM 1597 O O . GLU A 1 209 ? 14.267 66.528 -8.036 1.00 56.19 209 GLU A O 1
ATOM 1602 N N . VAL A 1 210 ? 14.056 64.952 -6.454 1.00 52.75 210 VAL A N 1
ATOM 1603 C CA . VAL A 1 210 ? 13.316 65.775 -5.480 1.00 52.75 210 VAL A CA 1
ATOM 1604 C C . VAL A 1 210 ? 13.514 65.202 -4.076 1.00 52.75 210 VAL A C 1
ATOM 1606 O O . VAL A 1 210 ? 13.084 64.103 -3.731 1.00 52.75 210 VAL A O 1
ATOM 1609 N N . GLU A 1 211 ? 14.205 66.000 -3.277 1.00 55.00 211 GLU A N 1
ATOM 1610 C CA . GLU A 1 211 ? 14.389 65.935 -1.834 1.00 55.00 211 GLU A CA 1
ATOM 1611 C C . GLU A 1 211 ? 13.041 66.000 -1.083 1.00 55.00 211 GLU A C 1
ATOM 1613 O O . GLU A 1 211 ? 12.164 66.757 -1.497 1.00 55.00 211 GLU A O 1
ATOM 1618 N N . LYS A 1 212 ? 12.903 65.264 0.042 1.00 48.66 212 LYS A N 1
ATOM 1619 C CA . LYS A 1 212 ? 12.379 65.740 1.354 1.00 48.66 212 LYS A CA 1
ATOM 1620 C C . LYS A 1 212 ? 11.654 64.651 2.178 1.00 48.66 212 LYS A C 1
ATOM 1622 O O . LYS A 1 212 ? 10.557 64.231 1.848 1.00 48.66 212 LYS A O 1
ATOM 1627 N N . VAL A 1 213 ? 12.291 64.307 3.309 1.00 51.38 213 VAL A N 1
ATOM 1628 C CA . VAL A 1 213 ? 11.735 63.962 4.642 1.00 51.38 213 VAL A CA 1
ATOM 1629 C C . VAL A 1 213 ? 10.651 62.874 4.715 1.00 51.38 213 VAL A C 1
ATOM 1631 O O . VAL A 1 213 ? 9.505 63.170 4.433 1.00 51.38 213 VAL A O 1
ATOM 1634 N N . GLU A 1 214 ? 10.965 61.698 5.287 1.00 44.72 214 GLU A N 1
ATOM 1635 C CA . GLU A 1 214 ? 10.258 61.191 6.485 1.00 44.72 214 GLU A CA 1
ATOM 1636 C C . GLU A 1 214 ? 10.934 59.956 7.124 1.00 44.72 214 GLU A C 1
ATOM 1638 O O . GLU A 1 214 ? 11.230 58.955 6.481 1.00 44.72 214 GLU A O 1
ATOM 1643 N N . LEU A 1 215 ? 11.184 60.106 8.424 1.00 52.75 215 LEU A N 1
ATOM 1644 C CA . LEU A 1 215 ? 11.245 59.148 9.530 1.00 52.75 215 LEU A CA 1
ATOM 1645 C C . LEU A 1 215 ? 11.437 57.635 9.262 1.00 52.75 215 LEU A C 1
ATOM 1647 O O . LEU A 1 215 ? 10.626 56.937 8.659 1.00 52.75 215 LEU A O 1
ATOM 1651 N N . ALA A 1 216 ? 12.494 57.118 9.890 1.00 51.50 216 ALA A N 1
ATOM 1652 C CA . ALA A 1 216 ? 12.920 55.726 9.942 1.00 51.50 216 ALA A CA 1
ATOM 1653 C C . ALA A 1 216 ? 11.797 54.699 10.201 1.00 51.50 216 ALA A C 1
ATOM 1655 O O . ALA A 1 216 ? 11.115 54.732 11.228 1.00 51.50 216 ALA A O 1
ATOM 1656 N N . ARG A 1 217 ? 11.721 53.684 9.328 1.00 53.34 217 ARG A N 1
ATOM 1657 C CA . ARG A 1 217 ? 11.020 52.417 9.578 1.00 53.34 217 ARG A CA 1
ATOM 1658 C C . ARG A 1 217 ? 11.985 51.242 9.349 1.00 53.34 217 ARG A C 1
ATOM 1660 O O . ARG A 1 217 ? 12.685 51.238 8.337 1.00 53.34 217 ARG A O 1
ATOM 1667 N N . PRO A 1 218 ? 12.063 50.258 10.264 1.00 59.56 218 PRO A N 1
ATOM 1668 C CA . PRO A 1 218 ? 12.977 49.126 10.125 1.00 59.56 218 PRO A CA 1
ATOM 1669 C C . PRO A 1 218 ? 12.559 48.183 8.979 1.00 59.56 218 PRO A C 1
ATOM 1671 O O . PRO A 1 218 ? 11.365 48.062 8.687 1.00 59.56 218 PRO A O 1
ATOM 1674 N N . PRO A 1 219 ? 13.518 47.485 8.340 1.00 47.97 219 PRO A N 1
ATOM 1675 C CA . PRO A 1 219 ? 13.253 46.623 7.194 1.00 47.97 219 PRO A CA 1
ATOM 1676 C C . PRO A 1 219 ? 12.441 45.388 7.602 1.00 47.97 219 PRO A C 1
ATOM 1678 O O . PRO A 1 219 ? 12.914 44.524 8.342 1.00 47.97 219 PRO A O 1
ATOM 1681 N N . GLN A 1 220 ? 11.217 45.280 7.079 1.00 48.16 220 GLN A N 1
ATOM 1682 C CA . GLN A 1 220 ? 10.460 44.032 7.106 1.00 48.16 220 GLN A CA 1
ATOM 1683 C C . GLN A 1 220 ? 11.034 43.062 6.070 1.00 48.16 220 GLN A C 1
ATOM 1685 O O . GLN A 1 220 ? 10.945 43.273 4.862 1.00 48.16 220 GLN A O 1
ATOM 1690 N N . GLN A 1 221 ? 11.613 41.971 6.564 1.00 47.94 221 GLN A N 1
ATOM 1691 C CA . GLN A 1 221 ? 11.950 40.792 5.777 1.00 47.94 221 GLN A CA 1
ATOM 1692 C C . GLN A 1 221 ? 10.652 40.116 5.314 1.00 47.94 221 GLN A C 1
ATOM 1694 O O . GLN A 1 221 ? 9.961 39.482 6.108 1.00 47.94 221 GLN A O 1
ATOM 1699 N N . GLN A 1 222 ? 10.313 40.232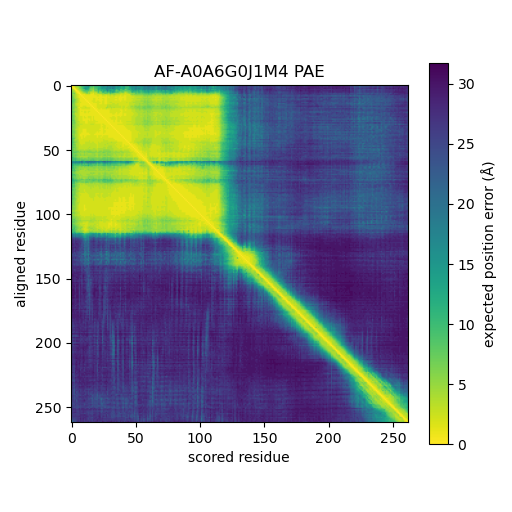 4.029 1.00 51.91 222 GLN A N 1
ATOM 1700 C CA . GLN A 1 222 ? 9.275 39.391 3.433 1.00 51.91 222 GLN A CA 1
ATOM 1701 C C . GLN A 1 222 ? 9.847 37.993 3.123 1.00 51.91 222 GLN A C 1
ATOM 1703 O O . GLN A 1 222 ? 10.879 37.885 2.452 1.00 51.91 222 GLN A O 1
ATOM 1708 N N . PRO A 1 223 ? 9.203 36.901 3.573 1.00 48.91 223 PRO A N 1
ATOM 1709 C CA . PRO A 1 223 ? 9.650 35.551 3.272 1.00 48.91 223 PRO A CA 1
ATOM 1710 C C . PRO A 1 223 ? 9.287 35.170 1.829 1.00 48.91 223 PRO A C 1
ATOM 1712 O O . PRO A 1 223 ? 8.120 35.095 1.454 1.00 48.91 223 PRO A O 1
ATOM 1715 N N . ARG A 1 224 ? 10.312 34.838 1.032 1.00 50.34 224 ARG A N 1
ATOM 1716 C CA . ARG A 1 224 ? 10.260 34.306 -0.351 1.00 50.34 224 ARG A CA 1
ATOM 1717 C C . ARG A 1 224 ? 9.517 32.956 -0.517 1.00 50.34 224 ARG A C 1
ATOM 1719 O O . ARG A 1 224 ? 9.748 32.248 -1.492 1.00 50.34 224 ARG A O 1
ATOM 1726 N N . GLN A 1 225 ? 8.646 32.555 0.408 1.00 52.78 225 GLN A N 1
ATOM 1727 C CA . GLN A 1 225 ? 8.029 31.221 0.411 1.00 52.78 225 GLN A CA 1
ATOM 1728 C C . GLN A 1 225 ? 6.685 31.128 -0.329 1.00 52.78 225 GLN A C 1
ATOM 1730 O O . GLN A 1 225 ? 6.219 30.019 -0.567 1.00 52.78 225 GLN A O 1
ATOM 1735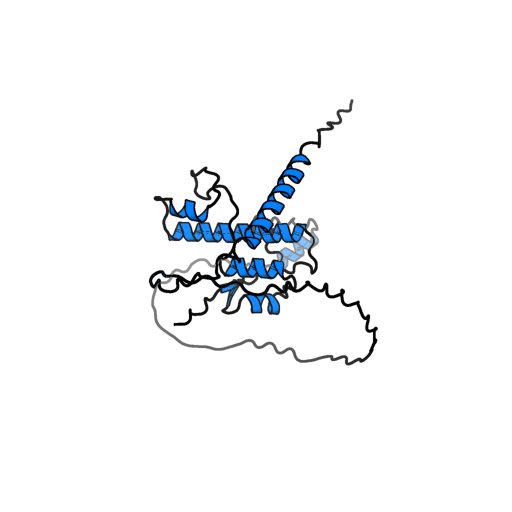 N N . HIS A 1 226 ? 6.088 32.243 -0.763 1.00 46.44 226 HIS A N 1
ATOM 1736 C CA . HIS A 1 226 ? 4.752 32.203 -1.374 1.00 46.44 226 HIS A CA 1
ATOM 1737 C C . HIS A 1 226 ? 4.708 31.819 -2.863 1.00 46.44 226 HIS A C 1
ATOM 1739 O O . HIS A 1 226 ? 3.674 31.355 -3.326 1.00 46.44 226 HIS A O 1
ATOM 1745 N N . ARG A 1 227 ? 5.812 31.911 -3.619 1.00 46.56 227 ARG A N 1
ATOM 1746 C CA . ARG A 1 227 ? 5.775 31.633 -5.072 1.00 46.56 227 ARG A CA 1
ATOM 1747 C C . ARG A 1 227 ? 5.787 30.154 -5.475 1.00 46.56 227 ARG A C 1
ATOM 1749 O O . ARG A 1 227 ? 5.601 29.866 -6.645 1.00 46.56 227 ARG A O 1
ATOM 1756 N N . ARG A 1 228 ? 5.994 29.209 -4.548 1.00 47.47 228 ARG A N 1
ATOM 1757 C CA . ARG A 1 228 ? 6.050 27.767 -4.882 1.00 47.47 228 ARG A CA 1
ATOM 1758 C C . ARG A 1 228 ? 4.735 27.015 -4.637 1.00 47.47 228 ARG A C 1
ATOM 1760 O O . ARG A 1 228 ? 4.654 25.835 -4.949 1.00 47.47 228 ARG A O 1
ATOM 1767 N N . ALA A 1 229 ? 3.729 27.668 -4.054 1.00 46.22 229 ALA A N 1
ATOM 1768 C CA . ALA A 1 229 ? 2.444 27.035 -3.750 1.00 46.22 229 ALA A CA 1
ATOM 1769 C C . ALA A 1 229 ? 1.427 27.157 -4.898 1.00 46.22 229 ALA A C 1
ATOM 1771 O O . ALA A 1 229 ? 0.585 26.276 -5.043 1.00 46.22 229 ALA A O 1
ATOM 1772 N N . GLU A 1 230 ? 1.532 28.185 -5.742 1.00 47.84 230 GLU A N 1
ATOM 1773 C CA . GLU A 1 230 ? 0.537 28.456 -6.791 1.00 47.84 230 GLU A CA 1
ATOM 1774 C C . GLU A 1 230 ? 0.703 27.552 -8.028 1.00 47.84 230 GLU A C 1
ATOM 1776 O O . GLU A 1 230 ? -0.291 27.131 -8.608 1.00 47.84 230 GLU A O 1
ATOM 1781 N N . GLU A 1 231 ? 1.924 27.110 -8.358 1.00 49.38 231 GLU A N 1
ATOM 1782 C CA . GLU A 1 231 ? 2.157 26.173 -9.479 1.00 49.38 231 GLU A CA 1
ATOM 1783 C C . GLU A 1 231 ? 1.645 24.746 -9.210 1.00 49.38 231 GLU A C 1
ATOM 1785 O O . GLU A 1 231 ? 1.458 23.966 -10.138 1.00 49.38 231 GLU A O 1
ATOM 1790 N N . THR A 1 232 ? 1.372 24.383 -7.950 1.00 49.69 232 THR A N 1
ATOM 1791 C CA . THR A 1 232 ? 0.826 23.049 -7.626 1.00 49.69 232 THR A CA 1
ATOM 1792 C C . THR A 1 232 ? -0.698 22.990 -7.756 1.00 49.69 232 THR A C 1
ATOM 1794 O O . THR A 1 232 ? -1.258 21.897 -7.766 1.00 49.69 232 THR A O 1
ATOM 1797 N N . PHE A 1 233 ? -1.373 24.142 -7.838 1.00 48.78 233 PHE A N 1
ATOM 1798 C CA . PHE A 1 233 ? -2.834 24.204 -7.883 1.00 48.78 233 PHE A CA 1
ATOM 1799 C C . PHE A 1 233 ? -3.373 24.048 -9.315 1.00 48.78 233 PHE A C 1
ATOM 1801 O O . PHE A 1 233 ? -4.360 23.349 -9.514 1.00 48.78 233 PHE A O 1
ATOM 1808 N N . GLN A 1 234 ? -2.662 24.565 -10.324 1.00 48.22 234 GLN A N 1
ATOM 1809 C CA . GLN A 1 234 ? -3.073 24.440 -11.733 1.00 48.22 234 GLN A CA 1
ATOM 1810 C C . GLN A 1 234 ? -3.016 23.001 -12.279 1.00 48.22 234 GLN A C 1
ATOM 1812 O O . GLN A 1 234 ? -3.786 22.659 -13.165 1.00 48.22 234 GLN A O 1
ATOM 1817 N N . VAL A 1 235 ? -2.183 22.114 -11.718 1.00 53.12 235 VAL A N 1
ATOM 1818 C CA . VAL A 1 235 ? -2.091 20.709 -12.177 1.00 53.12 235 VAL A CA 1
ATOM 1819 C C . VAL A 1 235 ? -3.245 19.835 -11.645 1.00 53.12 235 VAL A C 1
ATOM 1821 O O . VAL A 1 235 ? -3.453 18.726 -12.133 1.00 53.12 235 VAL A O 1
ATOM 1824 N N . LEU A 1 236 ? -4.004 20.299 -10.643 1.00 53.62 236 LEU A N 1
ATOM 1825 C CA . LEU A 1 236 ? -5.135 19.545 -10.084 1.00 53.62 236 LEU A CA 1
ATOM 1826 C C . LEU A 1 236 ? -6.479 19.883 -10.744 1.00 53.62 236 LEU A C 1
ATOM 1828 O O . LEU A 1 236 ? -7.305 18.980 -10.847 1.00 53.62 236 LEU A O 1
ATOM 1832 N N . GLU A 1 237 ? -6.687 21.106 -11.244 1.00 54.81 237 GLU A N 1
ATOM 1833 C CA . GLU A 1 237 ? -7.927 21.460 -11.962 1.00 54.81 237 GLU A CA 1
ATOM 1834 C C . GLU A 1 237 ? -8.035 20.754 -13.326 1.00 54.81 237 GLU A C 1
ATOM 1836 O O . GLU A 1 237 ? -9.100 20.242 -13.664 1.00 54.81 237 GLU A O 1
ATOM 1841 N N . GLU A 1 238 ? -6.933 20.580 -14.066 1.00 53.38 238 GLU A N 1
ATOM 1842 C CA . GLU A 1 238 ? -6.963 19.882 -15.368 1.00 53.38 238 GLU A CA 1
ATOM 1843 C C . GLU A 1 238 ? -7.278 18.371 -15.258 1.00 53.38 238 GLU A C 1
ATOM 1845 O O . GLU A 1 238 ? -7.619 17.723 -16.250 1.00 53.38 238 GLU A O 1
ATOM 1850 N N . ALA A 1 239 ? -7.199 17.782 -14.058 1.00 53.75 239 ALA A N 1
ATOM 1851 C CA . ALA A 1 239 ? -7.538 16.375 -13.834 1.00 53.75 239 ALA A CA 1
ATOM 1852 C C . ALA A 1 239 ? -9.042 16.138 -13.586 1.00 53.75 239 ALA A C 1
ATOM 1854 O O . ALA A 1 239 ? -9.508 15.002 -13.737 1.00 53.75 239 ALA A O 1
ATOM 1855 N N . GLU A 1 240 ? -9.808 17.172 -13.221 1.00 54.91 240 GLU A N 1
ATOM 1856 C CA . GLU A 1 240 ? -11.246 17.036 -12.952 1.00 54.91 240 GLU A CA 1
ATOM 1857 C C . GLU A 1 240 ? -12.080 17.042 -14.248 1.00 54.91 240 GLU A C 1
ATOM 1859 O O . GLU A 1 240 ? -13.047 16.280 -14.351 1.00 54.91 240 GLU A O 1
ATOM 1864 N N . ASP A 1 241 ? -11.634 17.748 -15.293 1.00 51.94 241 ASP A N 1
ATOM 1865 C CA . ASP A 1 241 ? -12.328 17.791 -16.593 1.00 51.94 241 ASP A CA 1
ATOM 1866 C C . ASP A 1 241 ? -12.271 16.462 -17.374 1.00 51.94 241 ASP A C 1
ATOM 1868 O O . ASP A 1 241 ? -13.202 16.110 -18.106 1.00 51.94 241 ASP A O 1
ATOM 1872 N N . ILE A 1 242 ? -11.234 15.641 -17.170 1.00 55.22 242 ILE A N 1
ATOM 1873 C CA . ILE A 1 242 ? -11.130 14.320 -17.821 1.00 55.22 242 ILE A CA 1
ATOM 1874 C C . ILE A 1 242 ? -12.151 13.329 -17.235 1.00 55.22 242 ILE A C 1
ATOM 1876 O O . ILE A 1 242 ? -12.647 12.439 -17.936 1.00 55.22 242 ILE A O 1
ATOM 1880 N N . ASN A 1 243 ? -12.513 13.482 -15.959 1.00 52.59 243 ASN A N 1
ATOM 1881 C CA . ASN A 1 243 ? -13.413 12.550 -15.282 1.00 52.59 243 ASN A CA 1
ATOM 1882 C C . ASN A 1 243 ? -14.887 12.774 -15.674 1.00 52.59 243 ASN A C 1
ATOM 1884 O O . ASN A 1 243 ? -15.646 11.809 -15.792 1.00 52.59 243 ASN A O 1
ATOM 1888 N N . VAL A 1 244 ? -15.285 14.017 -15.969 1.00 57.97 244 VAL A N 1
ATOM 1889 C CA . VAL A 1 244 ? -16.652 14.348 -16.424 1.00 57.97 244 VAL A CA 1
ATOM 1890 C C . VAL A 1 244 ? -16.927 13.806 -17.839 1.00 57.97 244 VAL A C 1
ATOM 1892 O O . VAL A 1 244 ? -18.027 13.318 -18.128 1.00 57.97 244 VAL A O 1
ATOM 1895 N N . LEU A 1 245 ? -15.915 13.780 -18.712 1.00 55.22 245 LEU A N 1
ATOM 1896 C CA . LEU A 1 245 ? -16.045 13.242 -20.074 1.00 55.22 245 LEU A CA 1
ATOM 1897 C C . LEU A 1 245 ? -16.135 11.705 -20.127 1.00 55.22 245 LEU A C 1
ATOM 1899 O O . LEU A 1 245 ? -16.795 11.162 -21.017 1.00 55.22 245 LEU A O 1
ATOM 1903 N N . LEU A 1 246 ? -15.536 10.985 -19.173 1.00 57.59 246 LEU A N 1
ATOM 1904 C CA . LEU A 1 246 ? -15.613 9.516 -19.116 1.00 57.59 246 LEU A CA 1
ATOM 1905 C C . LEU A 1 246 ? -16.955 9.000 -18.569 1.00 57.59 246 LEU A C 1
ATOM 1907 O O . LEU A 1 246 ? -17.439 7.966 -19.032 1.00 57.59 246 LEU A O 1
ATOM 1911 N N . LEU A 1 247 ? -17.597 9.738 -17.658 1.00 57.31 247 LEU A N 1
ATOM 1912 C CA . LEU A 1 247 ? -18.921 9.393 -17.116 1.00 57.31 247 LEU A CA 1
ATOM 1913 C C . LEU A 1 247 ? -20.063 9.577 -18.129 1.00 57.31 247 LEU A C 1
ATOM 1915 O O . LEU A 1 247 ? -21.079 8.895 -18.037 1.00 57.31 247 LEU A O 1
ATOM 1919 N N . SER A 1 248 ? -19.877 10.420 -19.145 1.00 56.44 248 SER A N 1
ATOM 1920 C CA . SER A 1 248 ? -20.890 10.651 -20.188 1.00 56.44 248 SER A CA 1
ATOM 1921 C C . SER A 1 248 ? -20.926 9.548 -21.259 1.00 56.44 248 SER A C 1
ATOM 1923 O O . SER A 1 248 ? -21.881 9.458 -22.029 1.00 56.44 248 SER A O 1
ATOM 1925 N N . ARG A 1 249 ? -19.903 8.681 -21.331 1.00 53.28 249 ARG A N 1
ATOM 1926 C CA . ARG A 1 249 ? -19.756 7.687 -22.412 1.00 53.28 249 ARG A CA 1
ATOM 1927 C C . ARG A 1 249 ? -20.312 6.299 -22.073 1.00 53.28 249 ARG A C 1
ATOM 1929 O O . ARG A 1 249 ? -20.407 5.453 -22.960 1.00 53.28 249 ARG A O 1
ATOM 1936 N N . THR A 1 250 ? -20.703 6.053 -20.824 1.00 55.78 250 THR A N 1
ATOM 1937 C CA . THR A 1 250 ? -21.185 4.739 -20.360 1.00 55.78 250 THR A CA 1
ATOM 1938 C C . THR A 1 250 ? -22.707 4.575 -20.386 1.00 55.78 250 THR A C 1
ATOM 1940 O O . THR A 1 250 ? -23.178 3.460 -20.188 1.00 55.78 250 THR A O 1
ATOM 1943 N N . MET A 1 251 ? -23.485 5.619 -20.698 1.00 55.94 251 MET A N 1
ATOM 1944 C CA . MET A 1 251 ? -24.958 5.548 -20.693 1.00 55.94 251 MET A CA 1
ATOM 1945 C C . MET A 1 251 ? -25.620 5.223 -22.048 1.00 55.94 251 MET A C 1
ATOM 1947 O O . MET A 1 251 ? -26.840 5.146 -22.117 1.00 55.94 251 MET A O 1
ATOM 1951 N N . CYS A 1 252 ? -24.852 4.952 -23.112 1.00 54.22 252 CYS A N 1
ATOM 1952 C CA . CYS A 1 252 ? -25.399 4.660 -24.450 1.00 54.22 252 CYS A CA 1
ATOM 1953 C C . CYS A 1 252 ? -25.132 3.226 -24.946 1.00 54.22 252 CYS A C 1
ATOM 1955 O O . CYS A 1 252 ? -24.874 3.017 -26.131 1.00 54.22 252 CYS A O 1
ATOM 1957 N N . ARG A 1 253 ? -25.183 2.216 -24.071 1.00 54.25 253 ARG A N 1
ATOM 1958 C CA . ARG A 1 253 ? -25.308 0.810 -24.498 1.00 54.25 253 ARG A CA 1
ATOM 1959 C C . ARG A 1 253 ? -26.685 0.302 -24.100 1.00 54.25 253 ARG A C 1
ATOM 1961 O O . ARG A 1 253 ? -26.848 -0.326 -23.064 1.00 54.25 253 ARG A O 1
ATOM 1968 N N . GLY A 1 254 ? -27.655 0.676 -24.931 1.00 49.47 254 GLY A N 1
ATOM 1969 C CA . GLY A 1 254 ? -29.022 0.193 -24.862 1.00 49.47 254 GLY A CA 1
ATOM 1970 C C . GLY A 1 254 ? -29.099 -1.304 -25.135 1.00 49.47 254 GLY A C 1
ATOM 1971 O O . GLY A 1 254 ? -28.400 -1.838 -26.001 1.00 49.47 254 GLY A O 1
ATOM 1972 N N . ASP A 1 255 ? -29.967 -1.934 -24.359 1.00 53.84 255 ASP A N 1
ATOM 1973 C CA . ASP A 1 255 ? -30.450 -3.294 -24.497 1.00 53.84 255 ASP A CA 1
ATOM 1974 C C . ASP A 1 255 ? -30.993 -3.543 -25.911 1.00 53.84 255 ASP A C 1
ATOM 1976 O O . ASP A 1 255 ? -32.033 -3.015 -26.305 1.00 53.84 255 ASP A O 1
ATOM 1980 N N . ILE A 1 256 ? -30.294 -4.378 -26.679 1.00 56.78 256 ILE A N 1
ATOM 1981 C CA . ILE A 1 256 ? -30.888 -5.101 -27.804 1.00 56.78 256 ILE A CA 1
ATOM 1982 C C . ILE A 1 256 ? -31.214 -6.489 -27.262 1.00 56.78 256 ILE A C 1
ATOM 1984 O O . ILE A 1 256 ? -30.399 -7.409 -27.306 1.00 56.78 256 ILE A O 1
ATOM 1988 N N . SER A 1 257 ? -32.400 -6.598 -26.671 1.00 61.88 257 SER A N 1
ATOM 1989 C CA . SER A 1 257 ? -33.031 -7.875 -26.365 1.00 61.88 257 SER A CA 1
ATOM 1990 C C . SER A 1 257 ? -33.551 -8.452 -27.677 1.00 61.88 257 SER A C 1
ATOM 1992 O O . SER A 1 257 ? -34.595 -8.035 -28.173 1.00 61.88 257 SER A O 1
ATOM 1994 N N . ASP A 1 258 ? -32.787 -9.373 -28.257 1.00 60.00 258 ASP A N 1
ATOM 1995 C CA . ASP A 1 258 ? -33.204 -10.153 -29.417 1.00 60.00 258 ASP A CA 1
ATOM 1996 C C . ASP A 1 258 ? -34.228 -11.205 -28.964 1.00 60.00 258 ASP A C 1
ATOM 1998 O O . ASP A 1 258 ? -33.901 -12.202 -28.316 1.00 60.00 258 ASP A O 1
ATOM 2002 N N . SER A 1 259 ? -35.502 -10.919 -29.227 1.00 65.19 259 SER A N 1
ATOM 2003 C CA . SER A 1 259 ? -36.611 -11.854 -29.096 1.00 65.19 259 SER A CA 1
ATOM 2004 C C . SER A 1 259 ? -36.935 -12.448 -30.469 1.00 65.19 259 SER A C 1
ATOM 2006 O O . SER A 1 259 ? -37.676 -11.848 -31.247 1.00 65.19 259 SER A O 1
ATOM 2008 N N . GLY A 1 260 ? -36.438 -13.652 -30.736 1.00 61.75 260 GLY A N 1
ATOM 2009 C CA . GLY A 1 260 ? -36.933 -14.560 -31.777 1.00 61.75 260 GLY A CA 1
ATOM 2010 C C . GLY A 1 260 ? -36.943 -15.964 -31.178 1.00 61.75 260 GLY A C 1
ATOM 2011 O O . GLY A 1 260 ? -35.931 -16.399 -30.643 1.00 61.75 260 GLY A O 1
ATOM 2012 N N . GLY A 1 261 ? -38.067 -16.668 -31.055 1.00 65.25 261 GLY A N 1
ATOM 2013 C CA . GLY A 1 261 ? -39.025 -17.039 -32.104 1.00 65.25 261 GLY A CA 1
ATOM 2014 C C . GLY A 1 261 ? -38.918 -18.567 -32.223 1.00 65.25 261 GLY A C 1
ATOM 2015 O O . GLY A 1 261 ? -37.842 -19.057 -32.540 1.00 65.25 261 GLY A O 1
ATOM 2016 N N . ALA A 1 262 ? -39.840 -19.307 -31.598 1.00 58.66 262 ALA A N 1
ATOM 2017 C CA . ALA A 1 262 ? -40.969 -19.991 -32.247 1.00 58.66 262 ALA A CA 1
ATOM 2018 C C . ALA A 1 262 ? -40.529 -21.173 -33.126 1.00 58.66 262 ALA A C 1
ATOM 2020 O O . ALA A 1 262 ? -39.934 -20.929 -34.195 1.00 58.66 262 ALA A O 1
#

Foldseek 3Di:
DDDPQDWWAQPQPRDTGSCNLVCCCPVLVFPDPQLSVLRVCLRVVVADQAFAAAPDPPGGDRGRCNLVVLVVDPPDDPVRSVVVSNVRSNVSSLVVVVVVVVVVDPPGGSDPSNPPPPPPPDPPPPPVPPPDPVVVVVVVVPDDPPDDPDDDDDDDDDDDDDDDDDDDDDDDDDDDDDDDDDDDDDDDDDDDDDDDDDDDDDDDDDDDDDDDDDDDDDDDDDDPPPPPPPVVVVVVVVVVVVVVVVVVPPPPPDDPPDDDDD

Mean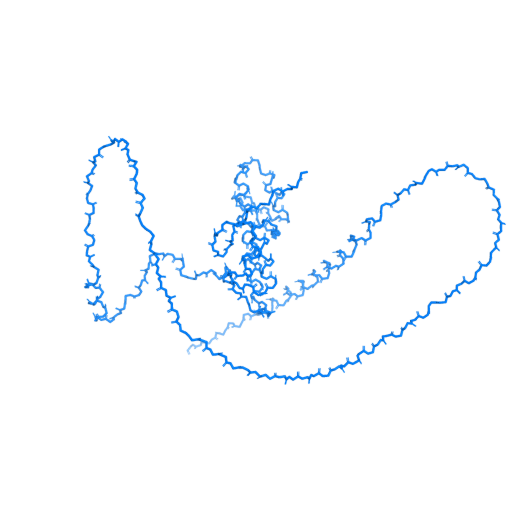 predicted aligned error: 20.37 Å